Protein AF-A0A9P1G757-F1 (afdb_monomer)

Mean predicted aligned error: 9.0 Å

Organism: NCBI:txid2562237

Solvent-accessible surface area (backbone atoms only — not comparable to full-atom values): 12303 Å² total; per-residue (Å²): 128,88,80,56,101,65,92,68,90,60,99,40,76,69,55,50,56,49,51,53,51,47,52,50,50,47,50,52,41,43,51,52,52,50,51,52,51,54,54,58,69,69,48,68,67,68,67,64,58,68,70,54,82,76,53,97,82,63,70,64,66,54,61,70,53,45,50,56,51,51,51,51,50,50,57,52,48,41,54,48,30,35,51,52,11,65,73,68,72,33,58,69,34,22,47,49,26,17,50,52,24,39,52,49,18,54,51,25,51,53,48,30,52,51,31,51,52,49,46,52,52,52,50,51,50,59,62,73,56,42,85,90,61,85,74,87,46,71,69,58,53,50,57,46,48,55,56,52,57,56,39,68,77,56,85,60,96,90,42,57,48,90,39,69,64,28,35,46,53,50,50,52,62,60,43,49,61,51,46,52,48,35,51,51,50,29,57,50,25,52,55,41,19,55,46,21,43,52,44,17,56,52,27,48,53,50,38,53,54,52,56,54,53,54,57,56,50,57,60,58,77,77,107

Sequence (223 aa):
MPIGAFALRFNNARLEKLTNRVMCLAGIALVLLFMRLAVGLLIPSHLMQEFHSQTDGFTAPGLTIGLPGLALMFGLIVPVCGYCGAKYNNRLAVGFFAWCNCLIGCLQVLLLILCILGLLAMGSVVERCKPGEAHRDVDLLHACNEIMQGCKYMKSSNFDLAKYEGCYDYMSSEMSPVMGFLGLCAALSCCVGCLAFGSCCWGRELHSAMDYQELCIESSDDA

Foldseek 3Di:
DPPQPDPFDDPDPVLVVLLSVLLVLLVVLLVLLVVLLVLVVVQDCVVVVLVPPPDPDDPVVCCNPVVSVVVNVLSPQLNVLCVCCSRVVPLVSLVSNLVSLLVLLVVLVVLLVVLVVVLVVLVCLLVLLDPPDDPPDPVSVVVNVVLLVSLVPDDDPPFPSVDSNRSSVVSVVSVVSVNVSSVSSNVSSVSSSVSSNVSSVSSVVSSVVSVVVVVVVVVVVVD

Structure (mmCIF, N/CA/C/O backbone):
data_AF-A0A9P1G757-F1
#
_entry.id   AF-A0A9P1G757-F1
#
loop_
_atom_site.group_PDB
_atom_site.id
_atom_site.type_symbol
_atom_site.label_atom_id
_atom_site.label_alt_id
_atom_site.label_comp_id
_atom_site.label_asym_id
_atom_site.label_entity_id
_atom_site.label_seq_id
_atom_site.pdbx_PDB_ins_code
_atom_site.Cartn_x
_atom_site.Cartn_y
_atom_site.Cartn_z
_atom_site.occupancy
_atom_site.B_iso_or_equiv
_atom_site.auth_seq_id
_atom_site.auth_comp_id
_atom_site.auth_asym_id
_atom_site.auth_atom_id
_atom_site.pdbx_PDB_model_num
ATOM 1 N N . MET A 1 1 ? -33.726 -13.031 19.558 1.00 43.06 1 MET A N 1
ATOM 2 C CA . MET A 1 1 ? -32.502 -12.391 20.086 1.00 43.06 1 MET A CA 1
ATOM 3 C C . MET A 1 1 ? -31.495 -12.347 18.953 1.00 43.06 1 MET A C 1
ATOM 5 O O . MET A 1 1 ? -31.247 -13.410 18.395 1.00 43.06 1 MET A O 1
ATOM 9 N N . PRO A 1 2 ? -30.993 -11.178 18.528 1.00 42.16 2 PRO A N 1
ATOM 10 C CA . PRO A 1 2 ? -29.937 -11.151 17.529 1.00 42.16 2 PRO A CA 1
ATOM 11 C C . PRO A 1 2 ? -28.678 -11.750 18.161 1.00 42.16 2 PRO A C 1
ATOM 13 O O . PRO A 1 2 ? -28.136 -11.211 19.120 1.00 42.16 2 PRO A O 1
ATOM 16 N N . ILE A 1 3 ? -28.264 -12.909 17.661 1.00 48.31 3 ILE A N 1
ATOM 17 C CA . ILE A 1 3 ? -26.994 -13.532 18.016 1.00 48.31 3 ILE A CA 1
ATOM 18 C C . ILE A 1 3 ? -25.948 -12.780 17.195 1.00 48.31 3 ILE A C 1
ATOM 20 O O . ILE A 1 3 ? -25.716 -13.091 16.029 1.00 48.31 3 ILE A O 1
ATOM 24 N N . GLY A 1 4 ? -25.396 -11.708 17.762 1.00 50.19 4 GLY A N 1
ATOM 25 C CA . GLY A 1 4 ? -24.214 -11.073 17.192 1.00 50.19 4 GLY A CA 1
ATOM 26 C C . GLY A 1 4 ? -23.072 -12.089 17.152 1.00 50.19 4 GLY A C 1
ATOM 27 O O . GLY A 1 4 ? -22.910 -12.871 18.087 1.00 50.19 4 GLY A O 1
ATOM 28 N N . ALA A 1 5 ? -22.271 -12.078 16.083 1.00 52.75 5 ALA A N 1
ATOM 29 C CA . ALA A 1 5 ? -21.134 -12.993 15.900 1.00 52.75 5 ALA A CA 1
ATOM 30 C C . ALA A 1 5 ? -20.085 -12.918 17.034 1.00 52.75 5 ALA A C 1
ATOM 32 O O . ALA A 1 5 ? -19.232 -13.793 17.155 1.00 52.75 5 ALA A O 1
ATOM 33 N N . PHE A 1 6 ? -20.177 -11.898 17.892 1.00 57.56 6 PHE A N 1
ATOM 34 C CA . PHE A 1 6 ? -19.380 -11.730 19.095 1.00 57.56 6 PHE A CA 1
ATOM 35 C C . PHE A 1 6 ? -20.323 -11.555 20.289 1.00 57.56 6 PHE A C 1
ATOM 37 O O . PHE A 1 6 ? -20.985 -10.527 20.415 1.00 57.56 6 PHE A O 1
ATOM 44 N N . ALA A 1 7 ? -20.400 -12.557 21.170 1.00 54.78 7 ALA A N 1
ATOM 45 C CA . ALA A 1 7 ? -21.194 -12.510 22.400 1.00 54.78 7 ALA A CA 1
ATOM 46 C C . ALA A 1 7 ? -20.520 -11.609 23.456 1.00 54.78 7 ALA A C 1
ATOM 48 O O . ALA A 1 7 ? -20.028 -12.068 24.488 1.00 54.78 7 ALA A O 1
ATOM 49 N N . LEU A 1 8 ? -20.448 -10.313 23.174 1.00 60.28 8 LEU A N 1
ATOM 50 C CA . LEU A 1 8 ? -20.003 -9.293 24.111 1.00 60.28 8 LEU A CA 1
ATOM 51 C C . LEU A 1 8 ? -21.215 -8.798 24.904 1.00 60.28 8 LEU A C 1
ATOM 53 O O . LEU A 1 8 ? -22.162 -8.262 24.335 1.00 60.28 8 LEU A O 1
ATOM 57 N N . ARG A 1 9 ? -21.192 -8.969 26.231 1.00 61.88 9 ARG A N 1
ATOM 58 C CA . ARG A 1 9 ? -22.187 -8.346 27.112 1.00 61.88 9 ARG A CA 1
ATOM 59 C C . ARG A 1 9 ? -21.848 -6.868 27.259 1.00 61.88 9 ARG A C 1
ATOM 61 O O . ARG A 1 9 ? -21.050 -6.502 28.113 1.00 61.88 9 ARG A O 1
ATOM 68 N N . PHE A 1 10 ? -22.438 -6.032 26.416 1.00 65.50 10 PHE A N 1
ATOM 69 C CA . PHE A 1 10 ? -22.391 -4.588 26.597 1.00 65.50 10 PHE A CA 1
ATOM 70 C C . PHE A 1 10 ? -23.583 -4.124 27.429 1.00 65.50 10 PHE A C 1
ATOM 72 O O . PHE A 1 10 ? -24.715 -4.521 27.165 1.00 65.50 10 PHE A O 1
ATOM 79 N N . ASN A 1 11 ? -23.344 -3.208 28.370 1.00 67.38 11 ASN A N 1
ATOM 80 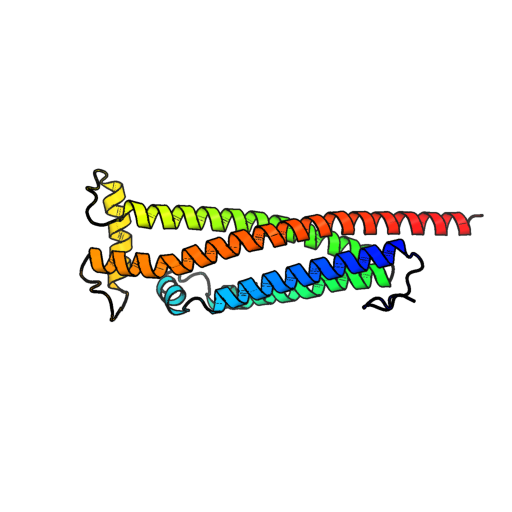C CA . ASN A 1 11 ? -24.424 -2.494 29.061 1.00 67.38 11 ASN A CA 1
ATOM 81 C C . ASN A 1 11 ? -25.178 -1.528 28.125 1.00 67.38 11 ASN A C 1
ATOM 83 O O . ASN A 1 11 ? -26.247 -1.042 28.473 1.00 67.38 11 ASN A O 1
ATOM 87 N N . ASN A 1 12 ? -24.637 -1.256 26.930 1.00 75.00 12 ASN A N 1
ATOM 88 C CA . ASN A 1 12 ? -25.189 -0.311 25.967 1.00 75.00 12 ASN A CA 1
ATOM 89 C C . ASN A 1 12 ? -25.284 -0.923 24.559 1.00 75.00 12 ASN A C 1
ATOM 91 O O . ASN A 1 12 ? -24.269 -1.177 23.910 1.00 75.00 12 ASN A O 1
ATOM 95 N N . ALA A 1 13 ? -26.506 -1.051 24.028 1.00 78.38 13 ALA A N 1
ATOM 96 C CA . ALA A 1 13 ? -26.764 -1.557 22.670 1.00 78.38 13 ALA A CA 1
ATOM 97 C C . ALA A 1 13 ? -26.117 -0.697 21.562 1.00 78.38 13 ALA A C 1
ATOM 99 O O . ALA A 1 13 ? -25.856 -1.167 20.452 1.00 78.38 13 ALA A O 1
ATOM 100 N N . ARG A 1 14 ? -25.850 0.585 21.851 1.00 76.62 14 ARG A N 1
ATOM 101 C CA . ARG A 1 14 ? -25.136 1.492 20.941 1.00 76.62 14 ARG A CA 1
ATOM 102 C C . ARG A 1 14 ? -23.659 1.110 20.796 1.00 76.62 14 ARG A C 1
ATOM 104 O O . ARG A 1 14 ? -23.161 1.116 19.673 1.00 76.62 14 ARG A O 1
ATOM 111 N N . LEU A 1 15 ? -22.996 0.745 21.898 1.00 71.88 15 LEU A N 1
ATOM 112 C CA . LEU A 1 15 ? -21.600 0.295 21.889 1.00 71.88 15 LEU A CA 1
ATOM 113 C C . LEU A 1 15 ? -21.456 -1.013 21.110 1.00 71.88 15 LEU A C 1
ATOM 115 O O . LEU A 1 15 ? -20.591 -1.107 20.249 1.00 71.88 15 LEU A O 1
ATOM 119 N N . GLU A 1 16 ? -22.364 -1.966 21.320 1.00 79.62 16 GLU A N 1
ATOM 120 C CA . GLU A 1 16 ? -22.352 -3.249 20.609 1.00 79.62 16 GLU A CA 1
ATOM 121 C C . GLU A 1 16 ? -22.391 -3.075 19.083 1.00 79.62 16 GLU A C 1
ATOM 123 O O . GLU A 1 16 ? -21.580 -3.648 18.349 1.00 79.62 16 GLU A O 1
ATOM 128 N N . LYS A 1 17 ? -23.310 -2.234 18.588 1.00 82.00 17 LYS A N 1
ATOM 129 C CA . LYS A 1 17 ? -23.405 -1.936 17.152 1.00 82.00 17 LYS A CA 1
ATOM 130 C C . LYS A 1 17 ? -22.143 -1.258 16.625 1.00 82.00 17 LYS A C 1
ATOM 132 O O . LYS A 1 17 ? -21.738 -1.549 15.500 1.00 82.00 17 LYS A O 1
ATOM 137 N N . LEU A 1 18 ? -21.538 -0.364 17.407 1.00 75.88 18 LEU A N 1
ATOM 138 C CA . LEU A 1 18 ? -20.324 0.344 17.010 1.00 75.88 18 LEU A CA 1
ATOM 139 C C . LEU A 1 18 ? -19.127 -0.613 16.940 1.00 75.88 18 LEU A C 1
ATOM 141 O O . LEU A 1 18 ? -18.453 -0.659 15.914 1.00 75.88 18 LEU A O 1
ATOM 145 N N . THR A 1 19 ? -18.920 -1.448 17.962 1.00 76.00 19 THR A N 1
ATOM 146 C CA . THR A 1 19 ? -17.840 -2.444 17.992 1.00 76.00 19 THR A CA 1
ATOM 147 C C . THR A 1 19 ? -17.965 -3.446 16.845 1.00 76.00 19 THR A C 1
ATOM 149 O O . THR A 1 19 ? -16.975 -3.713 16.169 1.00 76.00 19 THR A O 1
ATOM 152 N N . ASN A 1 20 ? -19.171 -3.942 16.546 1.00 81.62 20 ASN A N 1
ATOM 153 C CA . ASN A 1 20 ? -19.380 -4.857 15.418 1.00 81.62 20 ASN A CA 1
ATOM 154 C C . ASN A 1 20 ? -19.025 -4.215 14.068 1.00 81.62 20 ASN A C 1
ATOM 156 O O . ASN A 1 20 ? -18.392 -4.858 13.230 1.00 81.62 20 ASN A O 1
ATOM 160 N N . ARG A 1 21 ? -19.386 -2.942 13.855 1.00 82.25 21 ARG A N 1
ATOM 161 C CA . ARG A 1 21 ? -19.007 -2.206 12.637 1.00 82.25 21 ARG A CA 1
ATOM 162 C C . ARG A 1 21 ? -17.495 -2.049 12.536 1.00 82.25 21 ARG A C 1
ATOM 164 O O . ARG A 1 21 ? -16.926 -2.347 11.493 1.00 82.25 21 ARG A O 1
ATOM 171 N N . VAL A 1 22 ? -16.852 -1.636 13.625 1.00 75.50 22 VAL A N 1
ATOM 172 C CA . VAL A 1 22 ? -15.403 -1.427 13.686 1.00 75.50 22 VAL A CA 1
ATOM 173 C C . VAL A 1 22 ? -14.634 -2.721 13.399 1.00 75.50 22 VAL A C 1
ATOM 175 O O . VAL A 1 22 ? -13.727 -2.716 12.569 1.00 75.50 22 VAL A O 1
ATOM 178 N N . MET A 1 23 ? -15.030 -3.838 14.015 1.00 75.44 23 MET A N 1
ATOM 179 C CA . MET A 1 23 ? -14.408 -5.149 13.787 1.00 75.44 23 MET A CA 1
ATOM 180 C C . MET A 1 23 ? -14.608 -5.635 12.350 1.00 75.44 23 MET A C 1
ATOM 182 O O . MET A 1 23 ? -13.690 -6.199 11.759 1.00 75.44 23 MET A O 1
ATOM 186 N N . CYS A 1 24 ? -15.781 -5.380 11.765 1.00 83.25 24 CYS A N 1
ATOM 187 C CA . CYS A 1 24 ? -16.058 -5.729 10.375 1.00 83.25 24 CYS A CA 1
ATOM 188 C C . CYS A 1 24 ? -15.179 -4.927 9.402 1.00 83.25 24 CYS A C 1
ATOM 190 O O . CYS A 1 24 ? -14.549 -5.524 8.531 1.00 83.25 24 CYS A O 1
ATOM 192 N N . LEU A 1 25 ? -15.057 -3.604 9.584 1.00 79.62 25 LEU A N 1
ATOM 193 C CA . LEU A 1 25 ? -14.177 -2.779 8.746 1.00 79.62 25 LEU A CA 1
ATOM 194 C C . LEU A 1 25 ? -12.706 -3.186 8.882 1.00 79.62 25 LEU A C 1
ATOM 196 O O . LEU A 1 25 ? -12.008 -3.283 7.875 1.00 79.62 25 LEU A O 1
ATOM 200 N N . ALA A 1 26 ? -12.248 -3.467 10.104 1.00 76.38 26 ALA A N 1
ATOM 201 C CA . ALA A 1 26 ? -10.886 -3.924 10.351 1.00 76.38 26 ALA A CA 1
ATOM 202 C C . ALA A 1 26 ? -10.614 -5.288 9.689 1.00 76.38 26 ALA A C 1
ATOM 204 O O . ALA A 1 26 ? -9.565 -5.481 9.077 1.00 76.38 26 ALA A O 1
ATOM 205 N N . GLY A 1 27 ? -11.584 -6.207 9.737 1.00 80.31 27 GLY A N 1
ATOM 206 C CA . GLY A 1 27 ? -11.515 -7.490 9.038 1.00 80.31 27 GLY A CA 1
ATOM 207 C C . GLY A 1 27 ? -11.443 -7.333 7.517 1.00 80.31 27 GLY A C 1
ATOM 208 O O . GLY A 1 27 ? -10.607 -7.964 6.877 1.00 80.31 27 GLY A O 1
ATOM 209 N N . ILE A 1 28 ? -12.258 -6.448 6.933 1.00 86.50 28 ILE A N 1
ATOM 210 C CA . ILE A 1 28 ? -12.201 -6.142 5.495 1.00 86.50 28 ILE A CA 1
ATOM 211 C C . ILE A 1 28 ? -10.832 -5.557 5.132 1.00 86.50 28 ILE A C 1
ATOM 213 O O . ILE A 1 28 ? -10.210 -6.012 4.175 1.00 86.50 28 ILE A O 1
ATOM 217 N N . ALA A 1 29 ? -10.326 -4.598 5.911 1.00 81.44 29 ALA A N 1
ATOM 218 C CA . ALA A 1 29 ? -9.011 -4.006 5.683 1.00 81.44 29 ALA A CA 1
ATOM 219 C C . ALA A 1 29 ? -7.893 -5.064 5.720 1.00 81.44 29 ALA A C 1
ATOM 221 O O . ALA A 1 29 ? -7.018 -5.063 4.855 1.00 81.44 29 ALA A O 1
ATOM 222 N N . LEU A 1 30 ? -7.960 -6.011 6.662 1.00 81.31 30 LEU A N 1
ATOM 223 C CA . LEU A 1 30 ? -7.023 -7.130 6.752 1.00 81.31 30 LEU A CA 1
ATOM 224 C C . LEU A 1 30 ? -7.085 -8.029 5.507 1.00 81.31 30 LEU A C 1
ATOM 226 O O . LEU A 1 30 ? -6.044 -8.372 4.952 1.00 81.31 30 LEU A O 1
ATOM 230 N N . VAL A 1 31 ? -8.284 -8.370 5.025 1.00 87.00 31 VAL A N 1
ATOM 231 C CA . VAL A 1 31 ? -8.460 -9.170 3.799 1.00 87.00 31 VAL A CA 1
ATOM 232 C C . VAL A 1 31 ? -7.866 -8.460 2.581 1.00 87.00 31 VAL A C 1
ATOM 234 O O . VAL A 1 31 ? -7.183 -9.095 1.779 1.00 87.00 31 VAL A O 1
ATOM 237 N N . LEU A 1 32 ? -8.069 -7.147 2.449 1.00 85.50 32 LEU A N 1
ATOM 238 C CA . LEU A 1 32 ? -7.490 -6.365 1.352 1.00 85.50 32 LEU A CA 1
ATOM 239 C C . LEU A 1 32 ? -5.955 -6.324 1.423 1.00 85.50 32 LEU A C 1
ATOM 241 O O . LEU A 1 32 ? -5.293 -6.422 0.389 1.00 85.50 32 LEU A O 1
ATOM 245 N N . LEU A 1 33 ? -5.379 -6.242 2.627 1.00 80.12 33 LEU A N 1
ATOM 246 C CA . LEU A 1 33 ? -3.929 -6.344 2.826 1.00 80.12 33 LEU A CA 1
ATOM 247 C C . LEU A 1 33 ? -3.393 -7.724 2.423 1.00 80.12 33 LEU A C 1
ATOM 249 O O . LEU A 1 33 ? -2.379 -7.800 1.729 1.00 80.12 33 LEU A O 1
ATOM 253 N N . PHE A 1 34 ? -4.086 -8.805 2.794 1.00 83.38 34 PHE A N 1
ATOM 254 C CA . PHE A 1 34 ? -3.722 -10.162 2.381 1.00 83.38 34 PHE A CA 1
ATOM 255 C C . PHE A 1 34 ? -3.820 -10.355 0.873 1.00 83.38 34 PHE A C 1
ATOM 257 O O . PHE A 1 34 ? -2.906 -10.926 0.285 1.00 83.38 34 PHE A O 1
ATOM 264 N N . MET A 1 35 ? -4.883 -9.856 0.234 1.00 84.56 35 MET A N 1
ATOM 265 C CA . MET A 1 35 ? -5.001 -9.908 -1.224 1.00 84.56 35 MET A CA 1
ATOM 266 C C . MET A 1 35 ? -3.836 -9.188 -1.895 1.00 84.56 35 MET A C 1
ATOM 268 O O . MET A 1 35 ? -3.229 -9.728 -2.814 1.00 84.56 35 MET A O 1
ATOM 272 N N . ARG A 1 36 ? -3.465 -8.004 -1.403 1.00 82.56 36 ARG A N 1
ATOM 273 C CA . ARG A 1 36 ? -2.318 -7.267 -1.933 1.00 82.56 36 ARG A CA 1
ATOM 274 C C . ARG A 1 36 ? -1.007 -8.040 -1.778 1.00 82.56 36 ARG A C 1
ATOM 276 O O . ARG A 1 36 ? -0.219 -8.080 -2.720 1.00 82.56 36 ARG A O 1
ATOM 283 N N . LEU A 1 37 ? -0.778 -8.651 -0.615 1.00 80.94 37 LEU A N 1
ATOM 284 C CA . LEU A 1 37 ? 0.410 -9.468 -0.369 1.00 80.94 37 LEU A CA 1
ATOM 285 C C . LEU A 1 37 ? 0.439 -10.694 -1.288 1.00 80.94 37 LEU A C 1
ATOM 287 O O . LEU A 1 37 ? 1.464 -10.969 -1.900 1.00 80.94 37 LEU A O 1
ATOM 291 N N . ALA A 1 38 ? -0.692 -11.388 -1.425 1.00 83.31 38 ALA A N 1
ATOM 292 C CA . ALA A 1 38 ? -0.825 -12.551 -2.292 1.00 83.31 38 ALA A CA 1
ATOM 293 C C . ALA A 1 38 ? -0.528 -12.197 -3.753 1.00 83.31 38 ALA A C 1
ATOM 295 O O . ALA A 1 38 ? 0.244 -12.899 -4.395 1.00 83.31 38 ALA A O 1
ATOM 296 N N . VAL A 1 39 ? -1.061 -11.080 -4.260 1.00 81.12 39 VAL A N 1
ATOM 297 C CA . VAL A 1 39 ? -0.743 -10.618 -5.620 1.00 81.12 39 VAL A CA 1
ATOM 298 C C . VAL A 1 39 ? 0.738 -10.260 -5.748 1.00 81.12 39 VAL A C 1
ATOM 300 O O . VAL A 1 39 ? 1.353 -10.623 -6.742 1.00 81.12 39 VAL A O 1
ATOM 303 N N . GLY A 1 40 ? 1.335 -9.620 -4.739 1.00 74.44 40 GLY A N 1
ATOM 304 C CA . GLY A 1 40 ? 2.769 -9.314 -4.733 1.00 74.44 40 GLY A CA 1
ATOM 305 C C . GLY A 1 40 ? 3.661 -10.560 -4.795 1.00 74.44 40 GLY A C 1
ATOM 306 O O . GLY A 1 40 ? 4.691 -10.532 -5.456 1.00 74.44 40 GLY A O 1
ATOM 307 N N . LEU A 1 41 ? 3.246 -11.665 -4.165 1.00 75.31 41 LEU A N 1
ATOM 308 C CA . LEU A 1 41 ? 3.952 -12.952 -4.222 1.00 75.31 41 LEU A CA 1
ATOM 309 C C . LEU A 1 41 ? 3.811 -13.669 -5.572 1.00 75.31 41 LEU A C 1
ATOM 311 O O . LEU A 1 41 ? 4.632 -14.525 -5.889 1.00 75.31 41 LEU A O 1
ATOM 315 N N . LEU A 1 42 ? 2.777 -13.346 -6.354 1.00 77.56 42 LEU A N 1
ATOM 316 C CA . LEU A 1 42 ? 2.586 -13.891 -7.700 1.00 77.56 42 LEU A CA 1
ATOM 317 C C . LEU A 1 42 ? 3.422 -13.155 -8.755 1.00 77.56 42 LEU A C 1
ATOM 319 O O . LEU A 1 42 ? 3.547 -13.652 -9.874 1.00 77.56 42 LEU A O 1
ATOM 323 N N . ILE A 1 43 ? 3.997 -11.994 -8.418 1.00 73.00 43 ILE A N 1
ATOM 324 C CA . ILE A 1 43 ? 4.916 -11.292 -9.314 1.00 73.00 43 ILE A CA 1
ATOM 325 C C . ILE A 1 43 ? 6.215 -12.092 -9.372 1.00 73.00 43 ILE A C 1
ATOM 327 O O . ILE A 1 43 ? 6.772 -12.428 -8.322 1.00 73.00 43 ILE A O 1
ATOM 331 N N . PRO A 1 44 ? 6.711 -12.402 -10.576 1.00 63.31 44 PRO A N 1
ATOM 332 C CA . PRO A 1 44 ? 7.892 -13.222 -10.728 1.00 63.31 44 PRO A CA 1
ATOM 333 C C . PRO A 1 44 ? 9.088 -12.680 -9.932 1.00 63.31 44 PRO A C 1
ATOM 335 O O . PRO A 1 44 ? 9.579 -11.575 -10.162 1.00 63.31 44 PRO A O 1
ATOM 338 N N . SER A 1 45 ? 9.595 -13.496 -9.006 1.00 59.66 45 SER A N 1
ATOM 339 C CA . SER A 1 45 ? 10.713 -13.151 -8.119 1.00 59.66 45 SER A CA 1
ATOM 340 C C . SER A 1 45 ? 12.030 -12.885 -8.857 1.00 59.66 45 SER A C 1
ATOM 342 O O . SER A 1 45 ? 12.935 -12.279 -8.284 1.00 59.66 45 SER A O 1
ATOM 344 N N . HIS A 1 46 ? 12.141 -13.314 -10.120 1.00 57.06 46 HIS A N 1
ATOM 345 C CA . HIS A 1 46 ? 13.334 -13.107 -10.939 1.00 57.06 46 HIS A CA 1
ATOM 346 C C . HIS A 1 46 ? 13.591 -11.627 -11.247 1.00 57.06 46 HIS A C 1
ATOM 348 O O . HIS A 1 46 ? 14.744 -11.207 -11.219 1.00 57.06 46 HIS A O 1
ATOM 354 N N . LEU A 1 47 ? 12.540 -10.813 -11.411 1.00 56.62 47 LEU A N 1
ATOM 355 C CA . LEU A 1 47 ? 12.686 -9.369 -11.622 1.00 56.62 47 LEU A CA 1
ATOM 356 C C . LEU A 1 47 ? 13.313 -8.665 -10.415 1.00 56.62 47 LEU A C 1
ATOM 358 O O . LEU A 1 47 ? 14.167 -7.803 -10.569 1.00 56.62 47 LEU A O 1
ATOM 362 N N . MET A 1 48 ? 12.919 -9.032 -9.194 1.00 53.94 48 MET A N 1
ATOM 363 C CA . MET A 1 48 ? 13.421 -8.383 -7.974 1.00 53.94 48 MET A CA 1
ATOM 364 C C . MET A 1 48 ? 14.872 -8.758 -7.654 1.00 53.94 48 MET A C 1
ATOM 366 O O . MET A 1 48 ? 15.595 -7.959 -7.055 1.00 53.94 48 MET A O 1
ATOM 370 N N . GLN A 1 49 ? 15.300 -9.962 -8.037 1.00 54.53 49 GLN A N 1
ATOM 371 C CA . GLN A 1 49 ? 16.617 -10.491 -7.692 1.00 54.53 49 GLN A CA 1
ATOM 372 C C . GLN A 1 49 ? 17.740 -9.900 -8.562 1.00 54.53 49 GLN A C 1
ATOM 374 O O . GLN A 1 49 ? 18.838 -9.689 -8.050 1.00 54.53 49 GLN A O 1
ATOM 379 N N . GLU A 1 50 ? 17.467 -9.566 -9.828 1.00 53.62 50 GLU A N 1
ATOM 380 C CA . GLU A 1 50 ? 18.465 -8.974 -10.737 1.00 53.62 50 GLU A CA 1
ATOM 381 C C . GLU A 1 50 ? 18.804 -7.513 -10.395 1.00 53.62 50 GLU A C 1
ATOM 383 O O . GLU A 1 50 ? 19.954 -7.107 -10.536 1.00 53.62 50 GLU A O 1
ATOM 388 N N . PHE A 1 51 ? 17.864 -6.733 -9.849 1.00 52.66 51 PHE A N 1
ATOM 389 C CA . PHE A 1 51 ? 18.146 -5.354 -9.414 1.00 52.66 51 PHE A CA 1
ATOM 390 C C . PHE A 1 51 ? 18.946 -5.261 -8.102 1.00 52.66 51 PHE A C 1
ATOM 392 O O . PHE A 1 51 ? 19.517 -4.215 -7.800 1.00 52.66 51 PHE A O 1
ATOM 399 N N . HIS A 1 52 ? 19.003 -6.335 -7.308 1.00 51.16 52 HIS A N 1
ATOM 400 C CA . HIS A 1 52 ? 19.622 -6.315 -5.977 1.00 51.16 52 HIS A CA 1
ATOM 401 C C . HIS A 1 52 ? 21.134 -6.567 -5.971 1.00 51.16 52 HIS A C 1
ATOM 403 O O . HIS A 1 52 ? 21.765 -6.374 -4.933 1.00 51.16 52 HIS A O 1
ATOM 409 N N . SER A 1 53 ? 21.747 -6.956 -7.092 1.00 48.03 53 SER A N 1
ATOM 410 C CA . SER A 1 53 ? 23.191 -7.225 -7.139 1.00 48.03 53 SER A CA 1
ATOM 411 C C . SER A 1 53 ? 24.072 -5.968 -7.092 1.00 48.03 53 SER A C 1
ATOM 413 O O . SER A 1 53 ? 25.285 -6.095 -7.212 1.00 48.03 53 SER A O 1
ATOM 415 N N . GLN A 1 54 ? 23.495 -4.766 -6.955 1.00 49.19 54 GLN A N 1
ATOM 416 C CA . GLN A 1 54 ? 24.239 -3.500 -7.027 1.00 49.19 54 GLN A CA 1
ATOM 417 C C . GLN A 1 54 ? 24.081 -2.582 -5.800 1.00 49.19 54 GLN A C 1
ATOM 419 O O . GLN A 1 54 ? 24.697 -1.520 -5.749 1.00 49.19 54 GLN A O 1
ATOM 424 N N . THR A 1 55 ? 23.302 -2.972 -4.784 1.00 49.75 55 THR A N 1
ATOM 425 C CA . THR A 1 55 ? 23.125 -2.187 -3.547 1.00 49.75 55 THR A CA 1
ATOM 426 C C . THR A 1 55 ? 23.626 -2.953 -2.323 1.00 49.75 55 THR A C 1
ATOM 428 O O . THR A 1 55 ? 22.842 -3.541 -1.581 1.00 49.75 55 THR A O 1
ATOM 431 N N . ASP A 1 56 ? 24.936 -2.897 -2.075 1.00 45.16 56 ASP A N 1
ATOM 432 C CA . ASP A 1 56 ? 25.653 -3.588 -0.983 1.00 45.16 56 ASP A CA 1
ATOM 433 C C . ASP A 1 56 ? 25.302 -3.126 0.457 1.00 45.16 56 ASP A C 1
ATOM 435 O O . ASP A 1 56 ? 25.951 -3.530 1.419 1.00 45.16 56 ASP A O 1
ATOM 439 N N . GLY A 1 57 ? 24.283 -2.282 0.654 1.00 48.66 57 GLY A N 1
ATOM 440 C CA . GLY A 1 57 ? 24.007 -1.638 1.951 1.00 48.66 57 GLY A CA 1
ATOM 441 C C . GLY A 1 57 ? 22.666 -1.961 2.615 1.00 48.66 57 GLY A C 1
ATOM 442 O O . GLY A 1 57 ? 22.495 -1.660 3.795 1.00 48.66 57 GLY A O 1
ATOM 443 N N . PHE A 1 58 ? 21.707 -2.555 1.900 1.00 46.59 58 PHE A N 1
ATOM 444 C CA . PHE A 1 58 ? 20.363 -2.824 2.424 1.00 46.59 58 PHE A CA 1
ATOM 445 C C . PHE A 1 58 ? 20.043 -4.307 2.241 1.00 46.59 58 PHE A C 1
ATOM 447 O O . PHE A 1 58 ? 19.765 -4.775 1.141 1.00 46.59 58 PHE A O 1
ATOM 454 N N . THR A 1 59 ? 20.131 -5.079 3.321 1.00 46.00 59 THR A N 1
ATOM 455 C CA . THR A 1 59 ? 19.916 -6.528 3.299 1.00 46.00 59 THR A CA 1
ATOM 456 C C . THR A 1 59 ? 18.472 -6.868 2.894 1.00 46.00 59 THR A C 1
ATOM 458 O O . THR A 1 59 ? 17.529 -6.836 3.686 1.00 46.00 59 THR A O 1
ATOM 461 N N . ALA A 1 60 ? 18.334 -7.257 1.625 1.00 52.50 60 ALA A N 1
ATOM 462 C CA . ALA A 1 60 ? 17.123 -7.645 0.902 1.00 52.50 60 ALA A CA 1
ATOM 463 C C . ALA A 1 60 ? 16.126 -8.586 1.621 1.00 52.50 60 ALA A C 1
ATOM 465 O O . ALA A 1 60 ? 14.919 -8.365 1.473 1.00 52.50 60 ALA A O 1
ATOM 466 N N . PRO A 1 61 ? 16.532 -9.613 2.406 1.00 49.22 61 PRO A N 1
ATOM 467 C CA . PRO A 1 61 ? 15.557 -10.522 3.020 1.00 49.22 61 PRO A CA 1
ATOM 468 C C . PRO A 1 61 ? 14.787 -9.880 4.184 1.00 49.22 61 PRO A C 1
ATOM 470 O O . PRO A 1 61 ? 13.636 -10.234 4.437 1.00 49.22 61 PRO A O 1
ATOM 473 N N . GLY A 1 62 ? 15.387 -8.905 4.878 1.00 49.06 62 GLY A N 1
ATOM 474 C CA . GLY A 1 62 ? 14.751 -8.235 6.014 1.00 49.06 62 GLY A CA 1
ATOM 475 C C . GLY A 1 62 ? 13.569 -7.362 5.593 1.00 49.06 62 GLY A C 1
ATOM 476 O O . GLY A 1 62 ? 12.537 -7.355 6.260 1.00 49.06 62 GLY A O 1
ATOM 477 N N . LEU A 1 63 ? 13.684 -6.675 4.453 1.00 52.56 63 LEU A N 1
ATOM 478 C CA . LEU A 1 63 ? 12.629 -5.795 3.948 1.00 52.56 63 LEU A CA 1
ATOM 479 C C . LEU A 1 63 ? 11.498 -6.576 3.263 1.00 52.56 63 LEU A C 1
ATOM 481 O O . LEU A 1 63 ? 10.328 -6.245 3.432 1.00 52.56 63 LEU A O 1
ATOM 485 N N . THR A 1 64 ? 11.840 -7.632 2.521 1.00 54.72 64 THR A N 1
ATOM 486 C CA . THR A 1 64 ? 10.866 -8.434 1.764 1.00 54.72 64 THR A CA 1
ATOM 487 C C . THR A 1 64 ? 10.065 -9.397 2.637 1.00 54.72 64 THR A C 1
ATOM 489 O O . THR A 1 64 ? 8.898 -9.629 2.344 1.00 54.72 64 THR A O 1
ATOM 492 N N . ILE A 1 65 ? 10.640 -9.921 3.726 1.00 59.41 65 ILE A N 1
ATOM 493 C CA . ILE A 1 65 ? 9.957 -10.870 4.626 1.00 59.41 65 ILE A CA 1
ATOM 494 C C . ILE A 1 65 ? 9.537 -10.195 5.941 1.00 59.41 65 ILE A C 1
ATOM 496 O O . ILE A 1 65 ? 8.439 -10.437 6.448 1.00 59.41 65 ILE A O 1
ATOM 500 N N . GLY A 1 66 ? 10.376 -9.311 6.488 1.00 63.50 66 GLY A N 1
ATOM 501 C CA . GLY A 1 66 ? 10.127 -8.665 7.778 1.00 63.50 66 GLY A CA 1
ATOM 502 C C . GLY A 1 66 ? 9.029 -7.604 7.730 1.00 63.50 66 GLY A C 1
ATOM 503 O O . GLY A 1 66 ? 8.190 -7.553 8.630 1.00 63.50 66 GLY A O 1
ATOM 504 N N . LEU A 1 67 ? 8.976 -6.790 6.668 1.00 67.38 67 LEU A N 1
ATOM 505 C CA . LEU A 1 67 ? 7.975 -5.725 6.545 1.00 67.38 67 LEU A CA 1
ATOM 506 C C . LEU A 1 67 ? 6.541 -6.281 6.413 1.00 67.38 67 LEU A C 1
ATOM 508 O O . LEU A 1 67 ? 5.663 -5.812 7.145 1.00 67.38 67 LEU A O 1
ATOM 512 N N . PRO A 1 68 ? 6.272 -7.310 5.578 1.00 67.38 68 PRO A N 1
ATOM 513 C CA . PRO A 1 68 ? 4.960 -7.955 5.554 1.00 67.38 68 PRO A CA 1
ATOM 514 C C . PRO A 1 68 ? 4.609 -8.637 6.877 1.00 67.38 68 PRO A C 1
ATOM 516 O O . PRO A 1 68 ? 3.469 -8.540 7.325 1.00 67.38 68 PRO A O 1
ATOM 519 N N . GLY A 1 69 ? 5.579 -9.282 7.533 1.00 71.75 69 GLY A N 1
ATOM 520 C CA . GLY A 1 69 ? 5.369 -9.923 8.833 1.00 71.75 69 GLY A CA 1
ATOM 521 C C . GLY A 1 69 ? 4.926 -8.931 9.910 1.00 71.75 69 GLY A C 1
ATOM 522 O O . GLY A 1 69 ? 3.953 -9.177 10.623 1.00 71.75 69 GLY A O 1
ATOM 523 N N . LEU A 1 70 ? 5.577 -7.767 9.985 1.00 73.06 70 LEU A N 1
ATOM 524 C CA . LEU A 1 70 ? 5.168 -6.687 10.885 1.00 73.06 70 LEU A CA 1
ATOM 525 C C . LEU A 1 70 ? 3.780 -6.150 10.527 1.00 73.06 70 LEU A C 1
ATOM 527 O O . LEU A 1 70 ? 2.952 -5.972 11.419 1.00 73.06 70 LEU A O 1
ATOM 531 N N . ALA A 1 71 ? 3.492 -5.945 9.240 1.00 73.44 71 ALA A N 1
ATOM 532 C CA . ALA A 1 71 ? 2.177 -5.492 8.793 1.00 73.44 71 ALA A CA 1
ATOM 533 C C . ALA A 1 71 ? 1.058 -6.468 9.200 1.00 73.44 71 ALA A C 1
ATOM 535 O O . ALA A 1 71 ? -0.004 -6.028 9.639 1.00 73.44 71 ALA A O 1
ATOM 536 N N . LEU A 1 72 ? 1.307 -7.779 9.129 1.00 74.75 72 LEU A N 1
ATOM 537 C CA . LEU A 1 72 ? 0.376 -8.811 9.591 1.00 74.75 72 LEU A CA 1
ATOM 538 C C . LEU A 1 72 ? 0.179 -8.778 11.109 1.00 74.75 72 LEU A C 1
ATOM 540 O O . LEU A 1 72 ? -0.956 -8.836 11.581 1.00 74.75 72 LEU A O 1
ATOM 544 N N . MET A 1 73 ? 1.264 -8.631 11.872 1.00 80.06 73 MET A N 1
ATOM 545 C CA . MET A 1 73 ? 1.194 -8.522 13.331 1.00 80.06 73 MET A CA 1
ATOM 546 C C . MET A 1 73 ? 0.376 -7.301 13.758 1.00 80.06 73 MET A C 1
ATOM 548 O O . MET A 1 73 ? -0.551 -7.433 14.557 1.00 80.06 73 MET A O 1
ATOM 552 N N . PHE A 1 74 ? 0.639 -6.125 13.183 1.00 78.88 74 PHE A N 1
ATOM 553 C CA . PHE A 1 74 ? -0.159 -4.927 13.453 1.00 78.88 74 PHE A CA 1
ATOM 554 C C . PHE A 1 74 ? -1.606 -5.070 12.966 1.00 78.88 74 PHE A C 1
ATOM 556 O O . PHE A 1 74 ? -2.525 -4.652 13.669 1.00 78.88 74 PHE A O 1
ATOM 563 N N . GLY A 1 75 ? -1.823 -5.723 11.822 1.00 78.81 75 GLY A N 1
ATOM 564 C CA . GLY A 1 75 ? -3.151 -6.017 11.283 1.00 78.81 75 GLY A CA 1
ATOM 565 C C . GLY A 1 75 ? -4.016 -6.894 12.193 1.00 78.81 75 GLY A C 1
ATOM 566 O O . GLY A 1 75 ? -5.238 -6.806 12.123 1.00 78.81 75 GLY A O 1
ATOM 567 N N . LEU A 1 76 ? -3.407 -7.692 13.076 1.00 83.00 76 LEU A N 1
ATOM 568 C CA . LEU A 1 76 ? -4.102 -8.512 14.074 1.00 83.00 76 LEU A CA 1
ATOM 569 C C . LEU A 1 76 ? -4.191 -7.826 15.443 1.00 83.00 76 LEU A C 1
ATOM 571 O O . LEU A 1 76 ? -5.250 -7.837 16.071 1.00 83.00 76 LEU A O 1
ATOM 575 N N . ILE A 1 77 ? -3.101 -7.206 15.902 1.00 87.50 77 ILE A N 1
ATOM 576 C CA . ILE A 1 77 ? -3.025 -6.567 17.222 1.00 87.50 77 ILE A CA 1
ATOM 577 C C . ILE A 1 77 ? -3.996 -5.392 17.313 1.00 87.50 77 ILE A C 1
ATOM 579 O O . ILE A 1 77 ? -4.729 -5.286 18.292 1.00 87.50 77 ILE A O 1
ATOM 583 N N . VAL A 1 78 ? -4.046 -4.529 16.293 1.00 87.38 78 VAL A N 1
ATOM 584 C CA . VAL A 1 78 ? -4.879 -3.319 16.321 1.00 87.38 78 VAL A CA 1
ATOM 585 C C . VAL A 1 78 ? -6.366 -3.658 16.529 1.00 87.38 78 VAL A C 1
ATOM 587 O O . VAL A 1 78 ? -6.933 -3.163 17.506 1.00 87.38 78 VAL A O 1
ATOM 590 N N . PRO A 1 79 ? -7.011 -4.535 15.728 1.00 83.88 79 PRO A N 1
ATOM 591 C CA . PRO A 1 79 ? -8.397 -4.941 15.977 1.00 83.88 79 PRO A CA 1
ATOM 592 C C . PRO A 1 79 ? -8.613 -5.550 17.368 1.00 83.88 79 PRO A C 1
ATOM 594 O O . PRO A 1 79 ? -9.615 -5.253 18.019 1.00 83.88 79 PRO A O 1
ATOM 597 N N . VAL A 1 80 ? -7.672 -6.370 17.851 1.00 85.81 80 VAL A N 1
ATOM 598 C CA . VAL A 1 80 ? -7.755 -6.986 19.184 1.00 85.81 80 VAL A CA 1
ATOM 599 C C . VAL A 1 80 ? -7.705 -5.927 20.285 1.00 85.81 80 VAL A C 1
ATOM 601 O O . VAL A 1 80 ? -8.486 -6.012 21.232 1.00 85.81 80 VAL A O 1
ATOM 604 N N . CYS A 1 81 ? -6.863 -4.899 20.160 1.00 88.88 81 CYS A N 1
ATOM 605 C CA . CYS A 1 81 ? -6.841 -3.764 21.083 1.00 88.88 81 CYS A CA 1
ATOM 606 C C . CYS A 1 81 ? -8.185 -3.027 21.101 1.00 88.88 81 CYS A C 1
ATOM 608 O O . CYS A 1 81 ? -8.690 -2.724 22.179 1.00 88.88 81 CYS A O 1
ATOM 610 N N . GLY A 1 82 ? -8.803 -2.809 19.937 1.00 86.06 82 GLY A N 1
ATOM 611 C CA . GLY A 1 82 ? -10.137 -2.208 19.848 1.00 86.06 82 GLY A CA 1
ATOM 612 C C . GLY A 1 82 ? -11.213 -3.061 20.528 1.00 86.06 82 GLY A C 1
ATOM 613 O O . GLY A 1 82 ? -12.002 -2.554 21.326 1.00 86.06 82 GLY A O 1
ATOM 614 N N . TYR A 1 83 ? -11.206 -4.372 20.275 1.00 85.00 83 TYR A N 1
ATOM 615 C CA . TYR A 1 83 ? -12.138 -5.327 20.880 1.00 85.00 83 TYR A CA 1
ATOM 616 C C . TYR A 1 83 ? -11.977 -5.427 22.399 1.00 85.00 83 TYR A C 1
ATOM 618 O O . TYR A 1 83 ? -12.950 -5.285 23.138 1.00 85.00 83 TYR A O 1
ATOM 626 N N . CYS A 1 84 ? -10.755 -5.664 22.881 1.00 87.88 84 CYS A N 1
ATOM 627 C CA . CYS A 1 84 ? -10.459 -5.775 24.306 1.00 87.88 84 CYS A CA 1
ATOM 628 C C . CYS A 1 84 ? -10.692 -4.444 25.026 1.00 87.88 84 CYS A C 1
ATOM 630 O O . CYS A 1 84 ? -11.233 -4.445 26.128 1.00 87.88 84 CYS A O 1
ATOM 632 N N . GLY A 1 85 ? -10.354 -3.319 24.391 1.00 87.69 85 GLY A N 1
ATOM 633 C CA . GLY A 1 85 ? -10.647 -1.983 24.901 1.00 87.69 85 GLY A CA 1
ATOM 634 C C . GLY A 1 85 ? -12.137 -1.774 25.131 1.00 87.69 85 GLY A C 1
ATOM 635 O O . GLY A 1 85 ? -12.538 -1.420 26.236 1.00 87.69 85 GLY A O 1
ATOM 636 N N . ALA A 1 86 ? -12.967 -2.104 24.138 1.00 84.56 86 ALA A N 1
ATOM 637 C CA . ALA A 1 86 ? -14.419 -2.022 24.268 1.00 84.56 86 ALA A CA 1
ATOM 638 C C . ALA A 1 86 ? -14.978 -3.016 25.304 1.00 84.56 86 ALA A C 1
ATOM 640 O O . ALA A 1 86 ? -15.856 -2.666 26.087 1.00 84.56 86 ALA A O 1
ATOM 641 N N . LYS A 1 87 ? -14.473 -4.257 25.330 1.00 84.69 87 LYS A N 1
ATOM 642 C CA . LYS A 1 87 ? -14.953 -5.320 26.229 1.00 84.69 87 LYS A CA 1
ATOM 643 C C . LYS A 1 87 ? -14.670 -5.030 27.702 1.00 84.69 87 LYS A C 1
ATOM 645 O O . LYS A 1 87 ? -15.520 -5.299 28.544 1.00 84.69 87 LYS A O 1
ATOM 650 N N . TYR A 1 88 ? -13.467 -4.554 28.008 1.00 87.06 88 TYR A N 1
ATOM 651 C CA . TYR A 1 88 ? -13.002 -4.332 29.380 1.00 87.06 88 TYR A CA 1
ATOM 652 C C . TYR A 1 88 ? -13.090 -2.864 29.805 1.00 87.06 88 TYR A C 1
ATOM 654 O O . TYR A 1 88 ? -12.500 -2.497 30.815 1.00 87.06 88 TYR A O 1
ATOM 662 N N . ASN A 1 89 ? -13.788 -2.027 29.029 1.00 85.06 89 ASN A N 1
ATOM 663 C CA . ASN A 1 89 ? -13.879 -0.584 29.247 1.00 85.06 89 ASN A CA 1
ATOM 664 C C . ASN A 1 89 ? -12.496 0.082 29.436 1.00 85.06 89 ASN A C 1
ATOM 666 O O . ASN A 1 89 ? -12.324 0.983 30.250 1.00 85.06 89 ASN A O 1
ATOM 670 N N . ASN A 1 90 ? -11.482 -0.377 28.695 1.00 90.94 90 ASN A N 1
ATOM 671 C CA . ASN A 1 90 ? -10.111 0.117 28.805 1.00 90.94 90 ASN A CA 1
ATOM 672 C C . ASN A 1 90 ? -9.851 1.225 27.775 1.00 90.94 90 ASN A C 1
ATOM 674 O O . ASN A 1 90 ? -9.664 0.959 26.583 1.00 90.94 90 ASN A O 1
ATOM 678 N N . ARG A 1 91 ? -9.800 2.468 28.263 1.00 87.69 91 ARG A N 1
ATOM 679 C CA . ARG A 1 91 ? -9.603 3.683 27.458 1.00 87.69 91 ARG A CA 1
ATOM 680 C C . ARG A 1 91 ? -8.305 3.666 26.657 1.00 87.69 91 ARG A C 1
ATOM 682 O O . ARG A 1 91 ? -8.316 3.971 25.467 1.00 87.69 91 ARG A O 1
ATOM 689 N N . LEU A 1 92 ? -7.200 3.245 27.276 1.00 91.88 92 LEU A N 1
ATOM 690 C CA . LEU A 1 92 ? -5.882 3.223 26.635 1.00 91.88 92 LEU A CA 1
ATOM 691 C C . LEU A 1 92 ? -5.868 2.302 25.412 1.00 91.88 92 LEU A C 1
ATOM 693 O O . LEU A 1 92 ? -5.292 2.645 24.383 1.00 91.88 92 LEU A O 1
ATOM 697 N N . ALA A 1 93 ? -6.548 1.157 25.496 1.00 90.75 93 ALA A N 1
ATOM 698 C CA . ALA A 1 93 ? -6.633 0.208 24.390 1.00 90.75 93 ALA A CA 1
ATOM 699 C C . ALA A 1 93 ? -7.476 0.746 23.217 1.00 90.75 93 ALA A C 1
ATOM 701 O O . ALA A 1 93 ? -7.092 0.574 22.058 1.00 90.75 93 ALA A O 1
ATOM 702 N N . VAL A 1 94 ? -8.580 1.450 23.500 1.00 88.94 94 VAL A N 1
ATOM 703 C CA . VAL A 1 94 ? -9.391 2.124 22.468 1.00 88.94 94 VAL A CA 1
ATOM 704 C C . VAL A 1 94 ? -8.641 3.311 21.855 1.00 88.94 94 VAL A C 1
ATOM 706 O O . VAL A 1 94 ? -8.673 3.496 20.638 1.00 88.94 94 VAL A O 1
ATOM 709 N N . GLY A 1 95 ? -7.913 4.078 22.669 1.00 90.94 95 GLY A N 1
ATOM 710 C CA . GLY A 1 95 ? -7.058 5.171 22.208 1.00 90.94 95 GLY A CA 1
ATOM 711 C C . GLY A 1 95 ? -5.944 4.678 21.284 1.00 90.94 95 GLY A C 1
ATOM 712 O O . GLY A 1 95 ? -5.767 5.218 20.192 1.00 90.94 95 GLY A O 1
ATOM 713 N N . PHE A 1 96 ? -5.256 3.595 21.664 1.00 92.06 96 PHE A N 1
ATOM 714 C CA . PHE A 1 96 ? -4.252 2.939 20.824 1.00 92.06 96 PHE A CA 1
ATOM 715 C C . PHE A 1 96 ? -4.854 2.451 19.502 1.00 92.06 96 PHE A C 1
ATOM 717 O O . PHE A 1 96 ? -4.301 2.720 18.439 1.00 92.06 96 PHE A O 1
ATOM 724 N N . PHE A 1 97 ? -6.029 1.814 19.546 1.00 90.94 97 PHE A N 1
ATOM 725 C CA . PHE A 1 97 ? -6.757 1.405 18.346 1.00 90.94 97 PHE A CA 1
ATOM 726 C C . PHE A 1 97 ? -7.028 2.587 17.401 1.00 90.94 97 PHE A C 1
ATOM 728 O O . PHE A 1 97 ? -6.729 2.502 16.207 1.00 90.94 97 PHE A O 1
ATOM 735 N N . ALA A 1 98 ? -7.574 3.694 17.912 1.00 91.38 98 ALA A N 1
ATOM 736 C CA . ALA A 1 98 ? -7.892 4.866 17.099 1.00 91.38 98 ALA A CA 1
ATOM 737 C C . ALA A 1 98 ? -6.627 5.485 16.484 1.00 91.38 98 ALA A C 1
ATOM 739 O O . ALA A 1 98 ? -6.589 5.763 15.283 1.00 91.38 98 ALA A O 1
ATOM 740 N N . TRP A 1 99 ? -5.570 5.636 17.287 1.00 93.75 99 TRP A N 1
ATOM 741 C CA . TRP A 1 99 ? -4.296 6.197 16.846 1.00 93.75 99 TRP A CA 1
ATOM 742 C C . TRP A 1 99 ? -3.617 5.331 15.780 1.00 93.75 99 TRP A C 1
ATOM 744 O O . TRP A 1 99 ? -3.210 5.850 14.740 1.00 93.75 99 TRP A O 1
ATOM 754 N N . CYS A 1 100 ? -3.567 4.010 15.977 1.00 91.69 100 CYS A N 1
ATOM 755 C CA . CYS A 1 100 ? -3.013 3.088 14.990 1.00 91.69 100 CYS A CA 1
ATOM 756 C C . CYS A 1 100 ? -3.769 3.143 13.662 1.00 91.69 100 CYS A C 1
ATOM 758 O O . CYS A 1 100 ? -3.132 3.172 12.614 1.00 91.69 100 CYS A O 1
ATOM 760 N N . ASN A 1 101 ? -5.103 3.209 13.676 1.00 90.38 101 ASN A N 1
ATOM 761 C CA . ASN A 1 101 ? -5.875 3.351 12.438 1.00 90.38 101 ASN A CA 1
ATOM 762 C C . ASN A 1 101 ? -5.621 4.692 11.740 1.00 90.38 101 ASN A C 1
ATOM 764 O O . ASN A 1 101 ? -5.508 4.724 10.518 1.00 90.38 101 ASN A O 1
ATOM 768 N N . CYS A 1 102 ? -5.465 5.784 12.492 1.00 92.75 102 CYS A N 1
ATOM 769 C CA . CYS A 1 102 ? -5.095 7.079 11.921 1.00 92.75 102 CYS A CA 1
ATOM 770 C C . CYS A 1 102 ? -3.733 7.010 11.219 1.00 92.75 102 CYS A C 1
ATOM 772 O O . CYS A 1 102 ? -3.599 7.401 10.059 1.00 92.75 102 CYS A O 1
ATOM 774 N N . LEU A 1 103 ? -2.736 6.438 11.901 1.00 92.44 103 LEU A N 1
ATOM 775 C CA . LEU A 1 103 ? -1.394 6.256 11.357 1.00 92.44 103 LEU A CA 1
ATOM 776 C C . LEU A 1 103 ? -1.407 5.359 10.113 1.00 92.44 103 LEU A C 1
ATOM 778 O O . LEU A 1 103 ? -0.781 5.701 9.113 1.00 92.44 103 LEU A O 1
ATOM 782 N N . ILE A 1 104 ? -2.152 4.248 10.145 1.00 89.81 104 ILE A N 1
ATOM 783 C CA . ILE A 1 104 ? -2.345 3.371 8.983 1.00 89.81 104 ILE A CA 1
ATOM 784 C C . ILE A 1 104 ? -2.950 4.166 7.822 1.00 89.81 104 ILE A C 1
ATOM 786 O O . ILE A 1 104 ? -2.428 4.083 6.715 1.00 89.81 104 ILE A O 1
ATOM 790 N N . GLY A 1 105 ? -3.990 4.969 8.063 1.00 89.44 105 GLY A N 1
ATOM 791 C CA . GLY A 1 105 ? -4.590 5.838 7.048 1.00 89.44 105 GLY A CA 1
ATOM 792 C C . GLY A 1 105 ? -3.560 6.760 6.393 1.00 89.44 105 GLY A C 1
ATOM 793 O O . GLY A 1 105 ? -3.435 6.772 5.170 1.00 89.44 105 GLY A O 1
ATOM 794 N N . CYS A 1 106 ? -2.749 7.455 7.193 1.00 92.19 106 CYS A N 1
ATOM 795 C CA . CYS A 1 106 ? -1.667 8.311 6.698 1.00 92.19 106 CYS A CA 1
ATOM 796 C C . CYS A 1 106 ? -0.628 7.539 5.868 1.00 92.19 106 CYS A C 1
ATOM 798 O O . CYS A 1 106 ? -0.225 7.997 4.799 1.00 92.19 106 CYS A O 1
ATOM 800 N N . LEU A 1 107 ? -0.217 6.352 6.323 1.00 90.31 107 LEU A N 1
ATOM 801 C CA . LEU A 1 107 ? 0.735 5.508 5.597 1.00 90.31 107 LEU A CA 1
ATOM 802 C C . LEU A 1 107 ? 0.162 4.996 4.268 1.00 90.31 107 LEU A C 1
ATOM 804 O O . LEU A 1 107 ? 0.902 4.909 3.291 1.00 90.31 107 LEU A O 1
ATOM 808 N N . GLN A 1 108 ? -1.142 4.707 4.195 1.00 89.94 108 GLN A N 1
ATOM 809 C CA . GLN A 1 108 ? -1.801 4.344 2.935 1.00 89.94 108 GLN A CA 1
ATOM 810 C C . GLN A 1 108 ? -1.814 5.509 1.939 1.00 89.94 108 GLN A C 1
ATOM 812 O O . GLN A 1 108 ? -1.617 5.283 0.748 1.00 89.94 108 GLN A O 1
ATOM 817 N N . VAL A 1 109 ? -1.988 6.752 2.404 1.00 91.94 109 VAL A N 1
ATOM 818 C CA . VAL A 1 109 ? -1.885 7.939 1.536 1.00 91.94 109 VAL A CA 1
ATOM 819 C C . VAL A 1 109 ? -0.461 8.109 1.013 1.00 91.94 109 VAL A C 1
ATOM 821 O O . VAL A 1 109 ? -0.273 8.305 -0.186 1.00 91.94 109 VAL A O 1
ATOM 824 N N . LEU A 1 110 ? 0.549 7.990 1.880 1.00 91.12 110 LEU A N 1
ATOM 825 C CA . LEU A 1 110 ? 1.950 8.065 1.459 1.00 91.12 110 LEU A CA 1
ATOM 826 C C . LEU A 1 110 ? 2.267 6.997 0.408 1.00 91.12 110 LEU A C 1
ATOM 828 O O . LEU A 1 110 ? 2.852 7.288 -0.632 1.00 91.12 110 LEU A O 1
ATOM 832 N N . LEU A 1 111 ? 1.843 5.765 0.661 1.00 87.62 111 LEU A N 1
ATOM 833 C CA . LEU A 1 111 ? 2.019 4.666 -0.270 1.00 87.62 111 LEU A CA 1
ATOM 834 C C . LEU A 1 111 ? 1.305 4.913 -1.605 1.00 87.62 111 LEU A C 1
ATOM 836 O O . LEU A 1 111 ? 1.882 4.636 -2.651 1.00 87.62 111 LEU A O 1
ATOM 840 N N . LEU A 1 112 ? 0.076 5.432 -1.584 1.00 91.94 112 LEU A N 1
ATOM 841 C CA . LEU A 1 112 ? -0.660 5.786 -2.794 1.00 91.94 112 LEU A CA 1
ATOM 842 C C . LEU A 1 112 ? 0.135 6.788 -3.641 1.00 91.94 112 LEU A C 1
ATOM 844 O O . LEU A 1 112 ? 0.278 6.587 -4.846 1.00 91.94 112 LEU A O 1
ATOM 848 N N . ILE A 1 113 ? 0.698 7.822 -3.008 1.00 93.44 113 ILE A N 1
ATOM 849 C CA . ILE A 1 113 ? 1.558 8.809 -3.674 1.00 93.44 113 ILE A CA 1
ATOM 850 C C . ILE A 1 113 ? 2.779 8.120 -4.291 1.00 93.44 113 ILE A C 1
ATOM 852 O O . ILE A 1 113 ? 3.076 8.348 -5.460 1.00 93.44 113 ILE A O 1
ATOM 856 N N . LEU A 1 114 ? 3.454 7.238 -3.549 1.00 90.69 114 LEU A N 1
ATOM 857 C CA . LEU A 1 114 ? 4.608 6.490 -4.058 1.00 90.69 114 LEU A CA 1
ATOM 858 C C . LEU A 1 114 ? 4.242 5.585 -5.243 1.00 90.69 114 LEU A C 1
ATOM 860 O O . LEU A 1 114 ? 4.993 5.530 -6.213 1.00 90.69 114 LEU A O 1
ATOM 864 N N . CYS A 1 115 ? 3.088 4.914 -5.210 1.00 89.38 115 CYS A N 1
ATOM 865 C CA . CYS A 1 115 ? 2.602 4.114 -6.335 1.00 89.38 115 CYS A CA 1
ATOM 866 C C . CYS A 1 115 ? 2.330 4.981 -7.571 1.00 89.38 115 CYS A C 1
ATOM 868 O O . CYS A 1 115 ? 2.721 4.597 -8.669 1.00 89.38 115 CYS A O 1
ATOM 870 N N . ILE A 1 116 ? 1.709 6.154 -7.404 1.00 92.38 116 ILE A N 1
ATOM 871 C CA . ILE A 1 116 ? 1.456 7.097 -8.505 1.00 92.38 116 ILE A CA 1
ATOM 872 C C . ILE A 1 116 ? 2.776 7.603 -9.093 1.00 92.38 116 ILE A C 1
ATOM 874 O O . ILE A 1 116 ? 2.946 7.586 -10.309 1.00 92.38 116 ILE A O 1
ATOM 878 N N . LEU A 1 117 ? 3.727 8.011 -8.248 1.00 93.19 117 LEU A N 1
ATOM 879 C CA . LEU A 1 117 ? 5.050 8.446 -8.697 1.00 93.19 117 LEU A CA 1
ATOM 880 C C . LEU A 1 117 ? 5.790 7.326 -9.434 1.00 93.19 117 LEU A C 1
ATOM 882 O O . LEU A 1 117 ? 6.381 7.580 -10.478 1.00 93.19 117 LEU A O 1
ATOM 886 N N . GLY A 1 118 ? 5.710 6.088 -8.939 1.00 88.44 118 GLY A N 1
ATOM 887 C CA . GLY A 1 118 ? 6.280 4.916 -9.603 1.00 88.44 118 GLY A CA 1
ATOM 888 C C . GLY A 1 118 ? 5.655 4.648 -10.973 1.00 88.44 118 GLY A C 1
ATOM 889 O O . GLY A 1 118 ? 6.380 4.437 -11.940 1.00 88.44 118 GLY A O 1
ATOM 890 N N . LEU A 1 119 ? 4.324 4.726 -11.080 1.00 91.12 119 LEU A N 1
ATOM 891 C CA . LEU A 1 119 ? 3.605 4.587 -12.351 1.00 91.12 119 LEU A CA 1
ATOM 892 C C . LEU A 1 119 ? 4.002 5.672 -13.356 1.00 91.12 119 LEU A C 1
ATOM 894 O O .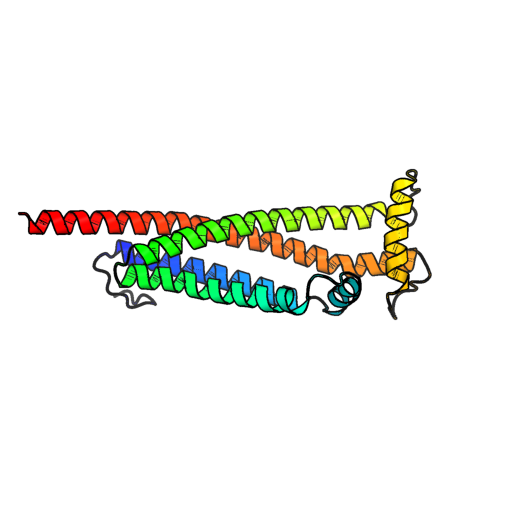 LEU A 1 119 ? 4.262 5.358 -14.514 1.00 91.12 119 LEU A O 1
ATOM 898 N N . LEU A 1 120 ? 4.085 6.931 -12.917 1.00 91.94 120 LEU A N 1
ATOM 899 C CA . LEU A 1 120 ? 4.511 8.049 -13.763 1.00 91.94 120 LEU A CA 1
ATOM 900 C C . LEU A 1 120 ? 5.966 7.894 -14.212 1.00 91.94 120 LEU A C 1
ATOM 902 O O . LEU A 1 120 ? 6.264 8.086 -15.388 1.00 91.94 120 LEU A O 1
ATOM 906 N N . ALA A 1 121 ? 6.860 7.510 -13.298 1.00 88.38 121 ALA A N 1
ATOM 907 C CA . ALA A 1 121 ? 8.264 7.278 -13.606 1.00 88.38 121 ALA A CA 1
ATOM 908 C C . ALA A 1 121 ? 8.419 6.158 -14.644 1.00 88.38 121 ALA A C 1
ATOM 910 O O . ALA A 1 121 ? 9.005 6.384 -15.701 1.00 88.38 121 ALA A O 1
ATOM 911 N N . MET A 1 122 ? 7.827 4.985 -14.400 1.00 86.81 122 MET A N 1
ATOM 912 C CA . MET A 1 122 ? 7.895 3.855 -15.331 1.00 86.81 122 MET A CA 1
ATOM 913 C C . MET A 1 122 ? 7.232 4.177 -16.673 1.00 86.81 122 MET A C 1
ATOM 915 O O . MET A 1 122 ? 7.807 3.889 -17.718 1.00 86.81 122 MET A O 1
ATOM 919 N N . GLY A 1 123 ? 6.058 4.815 -16.664 1.00 88.19 123 GLY A N 1
ATOM 920 C CA . GLY A 1 123 ? 5.362 5.215 -17.887 1.00 88.19 123 GLY A CA 1
ATOM 921 C C . GLY A 1 123 ? 6.204 6.169 -18.729 1.00 88.19 123 GLY A C 1
ATOM 922 O O . GLY A 1 123 ? 6.363 5.955 -19.927 1.00 88.19 123 GLY A O 1
ATOM 923 N N . SER A 1 124 ? 6.835 7.156 -18.084 1.00 87.44 124 SER A N 1
ATOM 924 C CA . SER A 1 124 ? 7.722 8.097 -18.768 1.00 87.44 124 SER A CA 1
ATOM 925 C C . SER A 1 124 ? 8.938 7.415 -19.395 1.00 87.44 124 SER A C 1
ATOM 927 O O . SER A 1 124 ? 9.336 7.793 -20.491 1.00 87.44 124 SER A O 1
ATOM 929 N N . VAL A 1 125 ? 9.502 6.393 -18.745 1.00 85.44 125 VAL A N 1
ATOM 930 C CA . VAL A 1 125 ? 10.632 5.621 -19.277 1.00 85.44 125 VAL A CA 1
ATOM 931 C C . VAL A 1 125 ? 10.211 4.810 -20.504 1.00 85.44 125 VAL A C 1
ATOM 933 O O . VAL A 1 125 ? 10.885 4.863 -21.531 1.00 85.44 125 VAL A O 1
ATOM 936 N N . VAL A 1 126 ? 9.079 4.101 -20.430 1.00 87.31 126 VAL A N 1
ATOM 937 C CA . VAL A 1 126 ? 8.565 3.284 -21.546 1.00 87.31 126 VAL A CA 1
ATOM 938 C C . VAL A 1 126 ? 8.209 4.141 -22.758 1.00 87.31 126 VAL A C 1
ATOM 940 O O . VAL A 1 126 ? 8.479 3.748 -23.891 1.00 87.31 126 VAL A O 1
ATOM 943 N N . GLU A 1 127 ? 7.597 5.301 -22.535 1.00 87.56 127 GLU A N 1
ATOM 944 C CA . GLU A 1 127 ? 7.205 6.206 -23.612 1.00 87.56 127 GLU A CA 1
ATOM 945 C C . GLU A 1 127 ? 8.428 6.875 -24.247 1.00 87.56 127 GLU A C 1
ATOM 947 O O . GLU A 1 127 ? 8.574 6.870 -25.466 1.00 87.56 127 GLU A O 1
ATOM 952 N N . ARG A 1 128 ? 9.354 7.389 -23.428 1.00 85.12 128 ARG A N 1
ATOM 953 C CA . ARG A 1 128 ? 10.518 8.141 -23.914 1.00 85.12 128 ARG A CA 1
ATOM 954 C C . ARG A 1 128 ? 11.588 7.278 -24.571 1.00 85.12 128 ARG A C 1
ATOM 956 O O . ARG A 1 128 ? 12.302 7.799 -25.415 1.00 85.12 128 ARG A O 1
ATOM 963 N N . CYS A 1 129 ? 11.710 6.004 -24.202 1.00 85.38 129 CYS A N 1
ATOM 964 C CA . CYS A 1 129 ? 12.690 5.081 -24.785 1.00 85.38 129 CYS A CA 1
ATOM 965 C C . CYS A 1 129 ? 12.087 4.186 -25.880 1.00 85.38 129 CYS A C 1
ATOM 967 O O . CYS A 1 129 ? 12.569 3.078 -26.104 1.00 85.38 129 CYS A O 1
ATOM 969 N N . LYS A 1 130 ? 10.999 4.612 -26.530 1.00 88.12 130 LYS A N 1
ATOM 970 C CA . LYS A 1 130 ? 10.357 3.830 -27.588 1.00 88.12 130 LYS A CA 1
ATOM 971 C C . LYS A 1 130 ? 11.192 3.841 -28.883 1.00 88.12 130 LYS A C 1
ATOM 973 O O . LYS A 1 130 ? 11.557 4.920 -29.358 1.00 88.12 130 LYS A O 1
ATOM 978 N N . PRO A 1 131 ? 11.457 2.678 -29.508 1.00 82.50 131 PRO A N 1
ATOM 979 C CA . PRO A 1 131 ? 12.204 2.614 -30.760 1.00 82.50 131 PRO A CA 1
ATOM 980 C C . PRO A 1 131 ? 11.466 3.308 -31.908 1.00 82.50 131 PRO A C 1
ATOM 982 O O . PRO A 1 131 ? 10.249 3.199 -32.052 1.00 82.50 131 PRO A O 1
ATOM 985 N N . GLY A 1 132 ? 12.227 4.014 -32.747 1.00 76.50 132 GLY A N 1
ATOM 986 C CA . GLY A 1 132 ? 11.718 4.690 -33.945 1.00 76.50 132 GLY A CA 1
ATOM 987 C C . GLY A 1 132 ? 11.296 6.147 -33.744 1.00 76.50 132 GLY A C 1
ATOM 988 O O . GLY A 1 132 ? 11.068 6.845 -34.733 1.00 76.50 132 GLY A O 1
ATOM 989 N N . GLU A 1 133 ? 11.251 6.650 -32.509 1.00 74.44 133 GLU A N 1
ATOM 990 C CA . GLU A 1 133 ? 11.085 8.083 -32.265 1.00 74.44 133 GLU A CA 1
ATOM 991 C C . GLU A 1 133 ? 12.447 8.783 -32.314 1.00 74.44 133 GLU A C 1
ATOM 993 O O . GLU A 1 133 ? 13.392 8.411 -31.624 1.00 74.44 133 GLU A O 1
ATOM 998 N N . ALA A 1 134 ? 12.575 9.802 -33.169 1.00 59.28 134 ALA A N 1
ATOM 999 C CA . ALA A 1 134 ? 13.806 10.575 -33.273 1.00 59.28 134 ALA A CA 1
ATOM 1000 C C . ALA A 1 134 ? 14.007 11.388 -31.985 1.00 59.28 134 ALA A C 1
ATOM 1002 O O . ALA A 1 134 ? 13.458 12.483 -31.838 1.00 59.28 134 ALA A O 1
ATOM 1003 N N . HIS A 1 135 ? 14.786 10.850 -31.046 1.00 66.62 135 HIS A N 1
ATOM 1004 C CA . HIS A 1 135 ? 15.164 11.549 -29.824 1.00 66.62 135 HIS A CA 1
ATOM 1005 C C . HIS A 1 135 ? 16.011 12.771 -30.197 1.00 66.62 135 HIS A C 1
ATOM 1007 O O . HIS A 1 135 ? 17.180 12.659 -30.557 1.00 66.62 135 HIS A O 1
ATOM 1013 N N . ARG A 1 136 ? 15.396 13.958 -30.168 1.00 61.84 136 ARG A N 1
ATOM 1014 C CA . ARG A 1 136 ? 16.092 15.233 -30.421 1.00 61.84 136 ARG A CA 1
ATOM 1015 C C . ARG A 1 136 ? 16.919 15.704 -29.226 1.00 61.84 136 ARG A C 1
ATOM 1017 O O . ARG A 1 136 ? 17.692 16.644 -29.372 1.00 61.84 136 ARG A O 1
ATOM 1024 N N . ASP A 1 137 ? 16.730 15.074 -28.072 1.00 76.69 137 ASP A N 1
ATOM 1025 C CA . ASP A 1 137 ? 17.345 15.457 -26.809 1.00 76.69 137 ASP A CA 1
ATOM 1026 C C . ASP A 1 137 ? 18.477 14.483 -26.443 1.00 76.69 137 ASP A C 1
ATOM 1028 O O . ASP A 1 137 ? 18.268 13.271 -26.345 1.00 76.69 137 ASP A O 1
ATOM 1032 N N . VAL A 1 138 ? 19.689 15.020 -26.283 1.00 73.38 138 VAL A N 1
ATOM 1033 C CA . VAL A 1 138 ? 20.914 14.252 -26.004 1.00 73.38 138 VAL A CA 1
ATOM 1034 C C . VAL A 1 138 ? 20.877 13.657 -24.594 1.00 73.38 138 VAL A C 1
ATOM 1036 O O . VAL A 1 138 ? 21.346 12.535 -24.393 1.00 73.38 138 VAL A O 1
ATOM 1039 N N . ASP A 1 139 ? 20.255 14.355 -23.642 1.00 75.19 139 ASP A N 1
ATOM 1040 C CA . ASP A 1 139 ? 20.148 13.896 -22.254 1.00 75.19 139 ASP A CA 1
ATOM 1041 C C . ASP A 1 139 ? 19.209 12.686 -22.146 1.00 75.19 139 ASP A C 1
ATOM 1043 O O . ASP A 1 139 ? 19.465 11.734 -21.405 1.00 75.19 139 ASP A O 1
ATOM 1047 N N . LEU A 1 140 ? 18.152 12.672 -22.965 1.00 72.00 140 LEU A N 1
ATOM 1048 C CA . LEU A 1 140 ? 17.212 11.557 -23.047 1.00 72.00 140 LEU A CA 1
ATOM 1049 C C . LEU A 1 140 ? 17.872 10.293 -23.611 1.00 72.00 140 LEU A C 1
ATOM 1051 O O . LEU A 1 140 ? 17.650 9.189 -23.110 1.00 72.00 140 LEU A O 1
ATOM 1055 N N . LEU A 1 141 ? 18.729 10.461 -24.620 1.00 75.69 141 LEU A N 1
ATOM 1056 C CA . LEU A 1 141 ? 19.484 9.363 -25.214 1.00 75.69 141 LEU A CA 1
ATOM 1057 C C . LEU A 1 141 ? 20.438 8.721 -24.193 1.00 75.69 141 LEU A C 1
ATOM 1059 O O . LEU A 1 141 ? 20.597 7.501 -24.185 1.00 75.69 141 LEU A O 1
ATOM 1063 N N . HIS A 1 142 ? 21.044 9.519 -23.307 1.00 79.50 142 HIS A N 1
ATOM 1064 C CA . HIS A 1 142 ? 21.925 9.007 -22.256 1.00 79.50 142 HIS A CA 1
ATOM 1065 C C . HIS A 1 142 ? 21.160 8.164 -21.225 1.00 79.50 142 HIS A C 1
ATOM 1067 O O . HIS A 1 142 ? 21.586 7.054 -20.910 1.00 79.50 142 HIS A O 1
ATOM 1073 N N . ALA A 1 143 ? 20.002 8.640 -20.755 1.00 76.00 143 ALA A N 1
ATOM 1074 C CA . ALA A 1 143 ? 19.170 7.903 -19.801 1.00 76.00 143 ALA A CA 1
ATOM 1075 C C . ALA A 1 143 ? 18.676 6.558 -20.370 1.00 76.00 143 ALA A C 1
ATOM 1077 O O . ALA A 1 143 ? 18.761 5.527 -19.702 1.00 76.00 143 ALA A O 1
ATOM 1078 N N . CYS A 1 144 ? 18.224 6.531 -21.630 1.00 80.81 144 CYS A N 1
ATOM 1079 C CA . CYS A 1 144 ? 17.829 5.279 -22.283 1.00 80.81 144 CYS A CA 1
ATOM 1080 C C . CYS A 1 144 ? 19.026 4.334 -22.502 1.00 80.81 144 CYS A C 1
ATOM 1082 O O . CYS A 1 144 ? 18.875 3.118 -22.384 1.00 80.81 144 CYS A O 1
ATOM 1084 N N . ASN A 1 145 ? 20.226 4.867 -22.758 1.00 79.69 145 ASN A N 1
ATOM 1085 C CA . ASN A 1 145 ? 21.444 4.063 -22.885 1.00 79.69 145 ASN A CA 1
ATOM 1086 C C . ASN A 1 145 ? 21.871 3.403 -21.565 1.00 79.69 145 ASN A C 1
ATOM 1088 O O . ASN A 1 145 ? 22.371 2.279 -21.592 1.00 79.69 145 ASN A O 1
ATOM 1092 N N . GLU A 1 146 ? 21.678 4.049 -20.415 1.00 80.38 146 GLU A N 1
ATOM 1093 C CA . GLU A 1 146 ? 21.945 3.425 -19.109 1.00 80.38 146 GLU A CA 1
ATOM 1094 C C . GLU A 1 146 ? 2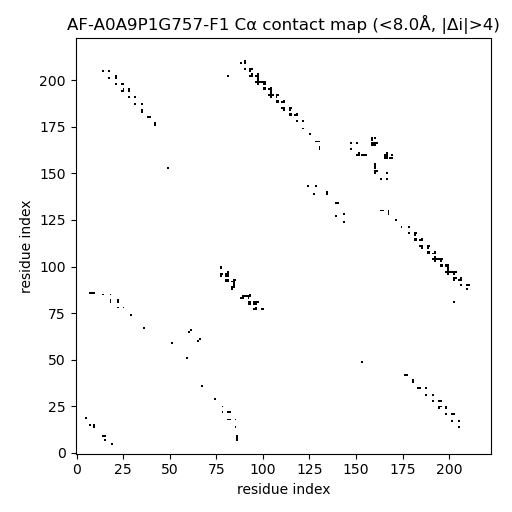1.006 2.242 -18.854 1.00 80.38 146 GLU A C 1
ATOM 1096 O O . GLU A 1 146 ? 21.448 1.163 -18.455 1.00 80.38 146 GLU A O 1
ATOM 1101 N N . ILE A 1 147 ? 19.725 2.399 -19.190 1.00 75.19 147 ILE A N 1
ATOM 1102 C CA . ILE A 1 147 ? 18.738 1.315 -19.113 1.00 75.19 147 ILE A CA 1
ATOM 1103 C C . ILE A 1 147 ? 19.137 0.159 -20.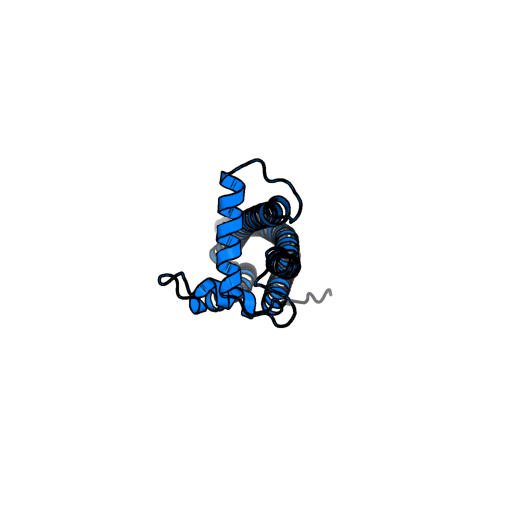045 1.00 75.19 147 ILE A C 1
ATOM 1105 O O . ILE A 1 147 ? 19.109 -1.006 -19.644 1.00 75.19 147 ILE A O 1
ATOM 1109 N N . MET A 1 148 ? 19.609 0.466 -21.258 1.00 73.44 148 MET A N 1
ATOM 1110 C CA . MET A 1 148 ? 20.149 -0.541 -22.177 1.00 73.44 148 MET A CA 1
ATOM 1111 C C . MET A 1 148 ? 21.380 -1.269 -21.629 1.00 73.44 148 MET A C 1
ATOM 1113 O O . MET A 1 148 ? 21.576 -2.448 -21.931 1.00 73.44 148 MET A O 1
ATOM 1117 N N . GLN A 1 149 ? 22.242 -0.597 -20.862 1.00 78.44 149 GLN A N 1
ATOM 1118 C CA . GLN A 1 149 ? 23.377 -1.269 -20.230 1.00 78.44 149 GLN A CA 1
ATOM 1119 C C . GLN A 1 149 ? 22.906 -2.308 -19.211 1.00 78.44 149 GLN A C 1
ATOM 1121 O O . GLN A 1 149 ? 23.512 -3.375 -19.140 1.00 78.44 149 GLN A O 1
ATOM 1126 N N . GLY A 1 150 ? 21.798 -2.053 -18.508 1.00 75.31 150 GLY A N 1
ATOM 1127 C CA . GLY A 1 150 ? 21.147 -3.030 -17.632 1.00 75.31 150 GLY A CA 1
ATOM 1128 C C . GLY A 1 150 ? 20.702 -4.294 -18.376 1.00 75.31 150 GLY A C 1
ATOM 1129 O O . GLY A 1 150 ? 21.005 -5.402 -17.936 1.00 75.31 150 GLY A O 1
ATOM 1130 N N . CYS A 1 151 ? 20.092 -4.145 -19.558 1.00 79.25 151 CYS A N 1
ATOM 1131 C CA . CYS A 1 151 ? 19.658 -5.277 -20.391 1.00 79.25 151 CYS A CA 1
ATOM 1132 C C . CYS A 1 151 ? 20.790 -6.234 -20.788 1.00 79.25 151 CYS A C 1
ATOM 1134 O O . CYS A 1 151 ? 20.536 -7.418 -20.992 1.00 79.25 151 CYS A O 1
ATOM 1136 N N . LYS A 1 152 ? 22.042 -5.762 -20.892 1.00 76.06 152 LYS A N 1
ATOM 1137 C CA . LYS A 1 152 ? 23.180 -6.620 -21.279 1.00 76.06 152 LYS A CA 1
ATOM 1138 C C . LYS A 1 152 ? 23.484 -7.714 -20.258 1.00 76.06 152 LYS A C 1
ATOM 1140 O O . LYS A 1 152 ? 24.098 -8.718 -20.615 1.00 76.06 152 LYS A O 1
ATOM 1145 N N . TYR A 1 153 ? 23.095 -7.506 -19.004 1.00 77.00 153 TYR A N 1
ATOM 1146 C CA . TYR A 1 153 ? 23.312 -8.465 -17.924 1.00 77.00 153 TYR A CA 1
ATOM 1147 C C . TYR A 1 153 ? 22.131 -9.421 -17.738 1.00 77.00 153 TYR A C 1
ATOM 1149 O O . TYR A 1 153 ? 22.279 -10.446 -17.073 1.00 77.00 153 TYR A O 1
ATOM 1157 N N . MET A 1 154 ? 20.990 -9.116 -18.355 1.00 77.81 154 MET A N 1
ATOM 1158 C CA . MET A 1 154 ? 19.788 -9.935 -18.299 1.00 77.81 154 MET A CA 1
ATOM 1159 C C . MET A 1 154 ? 19.900 -11.100 -19.286 1.00 77.81 154 MET A C 1
ATOM 1161 O O . MET A 1 154 ? 20.537 -11.001 -20.338 1.00 77.81 154 MET A O 1
ATOM 1165 N N . LYS A 1 155 ? 19.281 -12.233 -18.955 1.00 76.94 155 LYS A N 1
ATOM 1166 C CA . LYS A 1 155 ? 19.185 -13.387 -19.857 1.00 76.94 155 LYS A CA 1
ATOM 1167 C C . LYS A 1 155 ? 17.725 -13.692 -20.130 1.00 76.94 155 LYS A C 1
ATOM 1169 O O . LYS A 1 155 ? 17.000 -14.090 -19.228 1.00 76.94 155 LYS A O 1
ATOM 1174 N N . SER A 1 156 ? 17.325 -13.588 -21.393 1.00 79.75 156 SER A N 1
ATOM 1175 C CA . SER A 1 156 ? 16.007 -14.019 -21.845 1.00 79.75 156 SER A CA 1
ATOM 1176 C C . SER A 1 156 ? 16.131 -14.935 -23.056 1.00 79.75 156 SER A C 1
ATOM 1178 O O . SER A 1 156 ? 16.908 -14.668 -23.968 1.00 79.75 156 SER A O 1
ATOM 1180 N N . SER A 1 157 ? 15.373 -16.033 -23.062 1.00 82.12 157 SER A N 1
ATOM 1181 C CA . SER A 1 157 ? 15.307 -16.965 -24.194 1.00 82.12 157 SER A CA 1
ATOM 1182 C C . SER A 1 157 ? 14.422 -16.458 -25.331 1.00 82.12 157 SER A C 1
ATOM 1184 O O . SER A 1 157 ? 14.512 -16.968 -26.444 1.00 82.12 157 SER A O 1
ATOM 1186 N N . ASN A 1 158 ? 13.546 -15.493 -25.041 1.00 85.56 158 ASN A N 1
ATOM 1187 C CA . ASN A 1 158 ? 12.479 -15.067 -25.947 1.00 85.56 158 ASN A CA 1
ATOM 1188 C C . ASN A 1 158 ? 12.805 -13.763 -26.687 1.00 85.56 158 ASN A C 1
ATOM 1190 O O . ASN A 1 158 ? 12.131 -13.444 -27.662 1.00 85.56 158 ASN A O 1
ATOM 1194 N N . PHE A 1 159 ? 13.830 -13.027 -26.244 1.00 84.69 159 PHE A N 1
ATOM 1195 C CA . PHE A 1 159 ? 14.168 -11.706 -26.768 1.00 8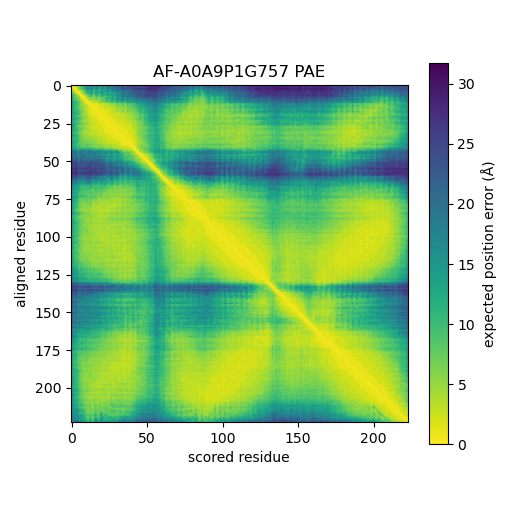4.69 159 PHE A CA 1
ATOM 1196 C C . PHE A 1 159 ? 15.648 -11.616 -27.149 1.00 84.69 159 PHE A C 1
ATOM 1198 O O . PHE A 1 159 ? 16.527 -12.072 -26.416 1.00 84.69 159 PHE A O 1
ATOM 1205 N N . ASP A 1 160 ? 15.928 -10.986 -28.291 1.00 85.44 160 ASP A N 1
ATOM 1206 C CA . ASP A 1 160 ? 17.286 -10.671 -28.744 1.00 85.44 160 ASP A CA 1
ATOM 1207 C C . ASP A 1 160 ? 17.794 -9.411 -28.022 1.00 85.44 160 ASP A C 1
ATOM 1209 O O . ASP A 1 160 ? 17.739 -8.298 -28.548 1.00 85.44 160 ASP A O 1
ATOM 1213 N N . LEU A 1 161 ? 18.265 -9.588 -26.782 1.00 83.81 161 LEU A N 1
ATOM 1214 C CA . LEU A 1 161 ? 18.751 -8.511 -25.903 1.00 83.81 161 LEU A CA 1
ATOM 1215 C C . LEU A 1 161 ? 20.002 -7.789 -26.445 1.00 83.81 161 LEU A C 1
ATOM 1217 O O . LEU A 1 161 ? 20.394 -6.752 -25.910 1.00 83.81 161 LEU A O 1
ATOM 1221 N N . ALA A 1 162 ? 20.636 -8.309 -27.504 1.00 80.62 162 ALA A N 1
ATOM 1222 C CA . ALA A 1 162 ? 21.732 -7.624 -28.186 1.00 80.62 162 ALA A CA 1
ATOM 1223 C C . ALA A 1 162 ? 21.241 -6.437 -29.034 1.00 80.62 162 ALA A C 1
ATOM 1225 O O . ALA A 1 162 ? 22.026 -5.538 -29.347 1.00 80.62 162 ALA A O 1
ATOM 1226 N N . LYS A 1 163 ? 19.953 -6.419 -29.400 1.00 84.88 163 LYS A N 1
ATOM 1227 C CA . LYS A 1 163 ? 19.314 -5.333 -30.146 1.00 84.88 163 LYS A CA 1
ATOM 1228 C C . LYS A 1 163 ? 18.513 -4.432 -29.217 1.00 84.88 163 LYS A C 1
ATOM 1230 O O . LYS A 1 163 ? 17.904 -4.885 -28.251 1.00 84.88 163 LYS A O 1
ATOM 1235 N N . TYR A 1 164 ? 18.465 -3.147 -29.567 1.00 82.69 164 TYR A N 1
ATOM 1236 C CA . TYR A 1 164 ? 17.684 -2.157 -28.826 1.00 82.69 164 TYR A CA 1
ATOM 1237 C C . TYR A 1 164 ? 16.199 -2.521 -28.747 1.00 82.69 164 TYR A C 1
ATOM 1239 O O . TYR A 1 164 ? 15.634 -2.527 -27.660 1.00 82.69 164 TYR A O 1
ATOM 1247 N N . GLU A 1 165 ? 15.603 -2.897 -29.881 1.00 87.12 165 GLU A N 1
ATOM 1248 C CA . GLU A 1 165 ? 14.194 -3.299 -29.963 1.00 87.12 165 GLU A CA 1
ATOM 1249 C C . GLU A 1 165 ? 13.894 -4.503 -29.060 1.00 87.12 165 GLU A C 1
ATOM 1251 O O . GLU A 1 165 ? 12.936 -4.469 -28.300 1.00 87.12 165 GLU A O 1
ATOM 1256 N N . GLY A 1 166 ? 14.769 -5.517 -29.041 1.00 87.50 166 GLY A N 1
ATOM 1257 C CA . GLY A 1 166 ? 14.587 -6.695 -28.188 1.00 87.50 166 GLY A CA 1
ATOM 1258 C C . GLY A 1 166 ? 14.685 -6.391 -26.689 1.00 87.50 166 GLY A C 1
ATOM 1259 O O . GLY A 1 166 ? 13.916 -6.940 -25.903 1.00 87.50 166 GLY A O 1
ATOM 1260 N N . CYS A 1 167 ? 15.589 -5.493 -26.283 1.00 86.88 167 CYS A N 1
ATOM 1261 C CA . CYS A 1 167 ? 15.655 -4.999 -24.902 1.00 86.88 167 CYS A CA 1
ATOM 1262 C C . CYS A 1 167 ? 14.423 -4.156 -24.533 1.00 86.88 167 CYS A C 1
ATOM 1264 O O . CYS A 1 167 ? 13.877 -4.330 -23.445 1.00 86.88 167 CYS A O 1
ATOM 1266 N N . TYR A 1 168 ? 13.960 -3.278 -25.431 1.00 88.06 168 TYR A N 1
ATOM 1267 C CA . TYR A 1 168 ? 12.751 -2.483 -25.211 1.00 88.06 168 TYR A CA 1
ATOM 1268 C C . TYR A 1 168 ? 11.510 -3.364 -25.060 1.00 88.06 168 TYR A C 1
ATOM 1270 O O . TYR A 1 168 ? 10.744 -3.170 -24.120 1.00 88.06 168 TYR A O 1
ATOM 1278 N N . ASP A 1 169 ? 11.331 -4.350 -25.940 1.00 90.38 169 ASP A N 1
ATOM 1279 C CA . ASP A 1 169 ? 10.187 -5.260 -25.907 1.00 90.38 169 ASP A CA 1
ATOM 1280 C C . ASP A 1 169 ? 10.177 -6.095 -24.623 1.00 90.38 169 ASP A C 1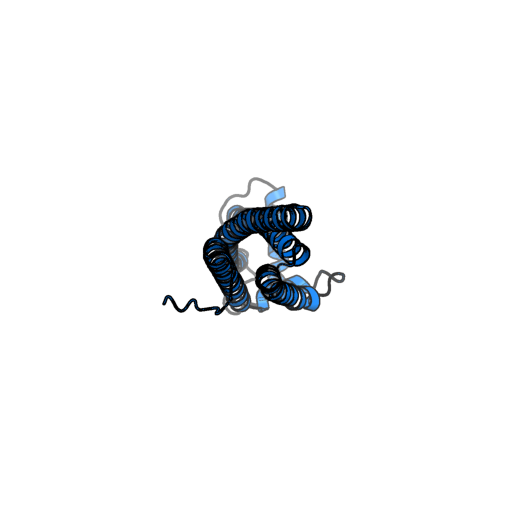
ATOM 1282 O O . ASP A 1 169 ? 9.131 -6.213 -23.987 1.00 90.38 169 ASP A O 1
ATOM 1286 N N . TYR A 1 170 ? 11.342 -6.596 -24.191 1.00 87.56 170 TYR A N 1
ATOM 1287 C CA . TYR A 1 170 ? 11.491 -7.283 -22.907 1.00 87.56 170 TYR A CA 1
ATOM 1288 C C . TYR A 1 170 ? 11.147 -6.364 -21.728 1.00 87.56 170 TYR A C 1
ATOM 1290 O O . TYR A 1 170 ? 10.329 -6.705 -20.875 1.00 87.56 170 TYR A O 1
ATOM 1298 N N . MET A 1 171 ? 11.725 -5.161 -21.693 1.00 87.44 171 MET A N 1
ATOM 1299 C CA . MET A 1 171 ? 11.447 -4.179 -20.646 1.00 87.44 171 MET A CA 1
ATOM 1300 C C . MET A 1 171 ? 9.957 -3.824 -20.606 1.00 87.44 171 MET A C 1
ATOM 1302 O O . MET A 1 171 ? 9.362 -3.798 -19.534 1.00 87.44 171 MET A O 1
ATOM 1306 N N . SER A 1 172 ? 9.338 -3.579 -21.759 1.00 89.12 172 SER A N 1
ATOM 1307 C CA . SER A 1 172 ? 7.918 -3.252 -21.875 1.00 89.12 172 SER A CA 1
ATOM 1308 C C . SER A 1 172 ? 7.034 -4.411 -21.407 1.00 89.12 172 SER A C 1
ATOM 1310 O O . SER A 1 172 ? 6.091 -4.194 -20.636 1.00 89.12 172 SER A O 1
ATOM 1312 N N . SER A 1 173 ? 7.364 -5.651 -21.795 1.00 89.31 173 SER A N 1
ATOM 1313 C CA . SER A 1 173 ? 6.615 -6.838 -21.376 1.00 89.31 173 SER A CA 1
ATOM 1314 C C . SER A 1 173 ? 6.703 -7.082 -19.874 1.00 89.31 173 SER A C 1
ATOM 1316 O O . SER A 1 173 ? 5.694 -7.424 -19.264 1.00 89.31 173 SER A O 1
ATOM 1318 N N . GLU A 1 174 ? 7.869 -6.849 -19.269 1.00 85.31 174 GLU A N 1
ATOM 1319 C CA . GLU A 1 174 ? 8.082 -7.018 -17.828 1.00 85.31 174 GLU A CA 1
ATOM 1320 C C . GLU A 1 174 ? 7.563 -5.831 -17.000 1.00 85.31 174 GLU A C 1
ATOM 1322 O O . GLU A 1 174 ? 7.108 -5.997 -15.868 1.00 85.31 174 GLU A O 1
ATOM 1327 N N . MET A 1 175 ? 7.552 -4.616 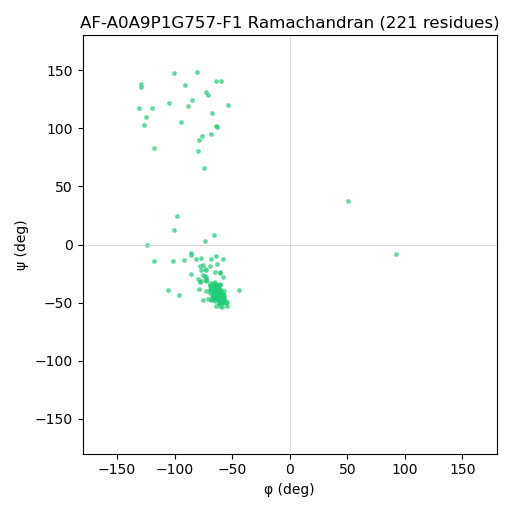-17.554 1.00 85.62 175 MET A N 1
ATOM 1328 C CA . MET A 1 175 ? 6.989 -3.442 -16.880 1.00 85.62 175 MET A CA 1
ATOM 1329 C C . MET A 1 175 ? 5.462 -3.481 -16.824 1.00 85.62 175 MET A C 1
ATOM 1331 O O . MET A 1 175 ? 4.886 -2.985 -15.857 1.00 85.62 175 MET A O 1
ATOM 1335 N N . SER A 1 176 ? 4.789 -4.089 -17.804 1.00 89.19 176 SER A N 1
ATOM 1336 C CA . SER A 1 176 ? 3.325 -4.204 -17.830 1.00 89.19 176 SER A CA 1
ATOM 1337 C C . SER A 1 176 ? 2.719 -4.842 -16.561 1.00 89.19 176 SER A C 1
ATOM 1339 O O . SER A 1 176 ? 1.870 -4.199 -15.929 1.00 89.19 176 SER A O 1
ATOM 1341 N N . PRO A 1 177 ? 3.146 -6.038 -16.098 1.00 86.69 177 PRO A N 1
ATOM 1342 C CA . PRO A 1 177 ? 2.630 -6.626 -14.861 1.00 86.69 177 PRO A CA 1
ATOM 1343 C C . PRO A 1 177 ? 2.997 -5.802 -13.621 1.00 86.69 177 PRO A C 1
ATOM 1345 O O . PRO A 1 177 ? 2.194 -5.718 -12.690 1.00 86.69 177 PRO A O 1
ATOM 1348 N N . VAL A 1 178 ? 4.160 -5.140 -13.608 1.00 85.50 178 VAL A N 1
ATOM 1349 C CA . VAL A 1 178 ? 4.570 -4.258 -12.503 1.00 85.50 178 VAL A CA 1
ATOM 1350 C C . VAL A 1 178 ? 3.679 -3.016 -12.429 1.00 85.50 178 VAL A C 1
ATOM 1352 O O . VAL A 1 178 ? 3.190 -2.677 -11.351 1.00 85.50 178 VAL A O 1
ATOM 1355 N N . MET A 1 179 ? 3.394 -2.368 -13.560 1.00 88.75 179 MET A N 1
ATOM 1356 C CA . MET A 1 179 ? 2.443 -1.256 -13.640 1.00 88.75 179 MET A CA 1
ATOM 1357 C C . MET A 1 179 ? 1.038 -1.703 -13.227 1.00 88.75 179 MET A C 1
ATOM 1359 O O . MET A 1 179 ? 0.383 -1.022 -12.438 1.00 88.75 179 MET A O 1
ATOM 1363 N N . GLY A 1 180 ? 0.590 -2.873 -13.690 1.00 88.81 180 GLY A N 1
ATOM 1364 C CA . GLY A 1 180 ? -0.681 -3.467 -13.274 1.00 88.81 180 GLY A CA 1
ATOM 1365 C C . GLY A 1 180 ? -0.753 -3.680 -11.760 1.00 88.81 180 GLY A C 1
ATOM 1366 O O . GLY A 1 180 ? -1.737 -3.303 -11.119 1.00 88.81 180 GLY A O 1
ATOM 1367 N N . PHE A 1 181 ? 0.316 -4.203 -11.159 1.00 88.19 181 PHE A N 1
ATOM 1368 C CA . PHE A 1 181 ? 0.420 -4.375 -9.713 1.00 88.19 181 PHE A CA 1
ATOM 1369 C C . PHE A 1 181 ? 0.426 -3.049 -8.950 1.00 88.19 181 PHE A C 1
ATOM 1371 O O . PHE A 1 181 ? -0.274 -2.926 -7.944 1.00 88.19 181 PHE A O 1
ATOM 1378 N N . LEU A 1 182 ? 1.187 -2.050 -9.404 1.00 88.56 182 LEU A N 1
ATOM 1379 C CA . LEU A 1 182 ? 1.208 -0.721 -8.791 1.00 88.56 182 LEU A CA 1
ATOM 1380 C C . LEU A 1 182 ? -0.169 -0.053 -8.870 1.00 88.56 182 LEU A C 1
ATOM 1382 O O . LEU A 1 182 ? -0.614 0.538 -7.885 1.00 88.56 182 LEU A O 1
ATOM 1386 N N . GLY A 1 183 ? -0.874 -0.205 -9.994 1.00 90.88 183 GLY A N 1
ATOM 1387 C CA . GLY A 1 183 ? -2.251 0.257 -10.168 1.00 90.88 183 GLY A CA 1
ATOM 1388 C C . GLY A 1 183 ? -3.222 -0.424 -9.202 1.00 90.88 183 GLY A C 1
ATOM 1389 O O . GLY A 1 183 ? -4.001 0.251 -8.526 1.00 90.88 183 GLY A O 1
ATOM 1390 N N . LEU A 1 184 ? -3.131 -1.748 -9.052 1.00 90.06 184 LEU A N 1
ATOM 1391 C CA . LEU A 1 184 ? -3.928 -2.488 -8.071 1.00 90.06 184 LEU A CA 1
ATOM 1392 C C . LEU A 1 184 ? -3.590 -2.069 -6.632 1.00 90.06 184 LEU A C 1
ATOM 1394 O O . LEU A 1 184 ? -4.492 -1.861 -5.820 1.00 90.06 184 LEU A O 1
ATOM 1398 N N . CYS A 1 185 ? -2.305 -1.899 -6.311 1.00 88.69 185 CYS A N 1
ATOM 1399 C CA . CYS A 1 185 ? -1.859 -1.407 -5.010 1.00 88.69 185 CYS A CA 1
ATOM 1400 C C . CYS A 1 185 ? -2.437 -0.026 -4.709 1.00 88.69 185 CYS A C 1
ATOM 1402 O O . CYS A 1 185 ? -2.922 0.182 -3.599 1.00 88.69 185 CYS A O 1
ATOM 1404 N N . ALA A 1 186 ? -2.424 0.893 -5.673 1.00 90.69 186 ALA A N 1
ATOM 1405 C CA . ALA A 1 186 ? -3.007 2.221 -5.531 1.00 90.69 186 ALA A CA 1
ATOM 1406 C C . ALA A 1 186 ? -4.517 2.140 -5.244 1.00 90.69 186 ALA A C 1
ATOM 1408 O O . ALA A 1 186 ? -4.992 2.729 -4.270 1.00 90.69 186 ALA A O 1
ATOM 1409 N N . ALA A 1 187 ? -5.257 1.343 -6.022 1.00 90.94 187 ALA A N 1
ATOM 1410 C CA . ALA A 1 187 ? -6.696 1.154 -5.834 1.00 90.94 187 ALA A CA 1
ATOM 1411 C C . ALA A 1 187 ? -7.028 0.599 -4.437 1.00 90.94 187 ALA A C 1
ATOM 1413 O O . ALA A 1 187 ? -7.853 1.161 -3.715 1.00 90.94 187 ALA A O 1
ATOM 1414 N N . LEU A 1 188 ? -6.330 -0.459 -4.016 1.00 90.38 188 LEU A N 1
ATOM 1415 C CA . LEU A 1 188 ? -6.518 -1.063 -2.697 1.00 90.38 188 LEU A CA 1
ATOM 1416 C C . LEU A 1 188 ? -6.101 -0.122 -1.560 1.00 90.38 188 LEU A C 1
ATOM 1418 O O . LEU A 1 188 ? -6.782 -0.074 -0.537 1.00 90.38 188 LEU A O 1
ATOM 1422 N N . SER A 1 189 ? -5.028 0.654 -1.733 1.00 90.25 189 SER A N 1
ATOM 1423 C CA . SER A 1 189 ? -4.561 1.614 -0.720 1.00 90.25 189 SER A CA 1
ATOM 1424 C C . SER A 1 189 ? -5.582 2.724 -0.487 1.00 90.25 189 SER A C 1
ATOM 1426 O O . SER A 1 189 ? -5.789 3.130 0.653 1.00 90.25 189 SER A O 1
ATOM 1428 N N . CYS A 1 190 ? -6.287 3.166 -1.534 1.00 91.25 190 CYS A N 1
ATOM 1429 C CA . CYS A 1 190 ? -7.392 4.112 -1.396 1.00 91.25 190 CYS A CA 1
ATOM 1430 C C . CYS A 1 190 ? -8.521 3.529 -0.530 1.00 91.25 190 CYS A C 1
ATOM 1432 O O . CYS A 1 190 ? -8.918 4.144 0.461 1.00 91.25 190 CYS A O 1
ATOM 1434 N N . CYS A 1 191 ? -8.976 2.307 -0.832 1.00 92.19 191 CYS A N 1
ATOM 1435 C CA . CYS A 1 191 ? -10.019 1.637 -0.051 1.00 92.19 191 CYS A CA 1
ATOM 1436 C C . CYS A 1 191 ? -9.606 1.436 1.414 1.00 92.19 191 CYS A C 1
ATOM 1438 O O . CYS A 1 191 ? -10.359 1.786 2.323 1.00 92.19 191 CYS A O 1
ATOM 1440 N N . VAL A 1 192 ? -8.403 0.906 1.653 1.00 89.31 192 VAL A N 1
ATOM 1441 C CA . VAL A 1 192 ? -7.880 0.679 3.009 1.00 89.31 192 VAL A CA 1
ATOM 1442 C C . VAL A 1 192 ? -7.694 2.004 3.748 1.00 89.31 192 VAL A C 1
ATOM 1444 O O . VAL A 1 192 ? -8.038 2.086 4.923 1.00 89.31 192 VAL A O 1
ATOM 1447 N N . GLY A 1 193 ? -7.219 3.053 3.073 1.00 90.44 193 GLY A N 1
ATOM 1448 C CA . GLY A 1 193 ? -7.083 4.392 3.642 1.00 90.44 193 GLY A CA 1
ATOM 1449 C C . GLY A 1 193 ? -8.421 4.950 4.127 1.00 90.44 193 GLY A C 1
ATOM 1450 O O . GLY A 1 193 ? -8.530 5.356 5.283 1.00 90.44 193 GLY A O 1
ATOM 1451 N N . CYS A 1 194 ? -9.466 4.899 3.295 1.00 92.06 194 CYS A N 1
ATOM 1452 C CA . CYS A 1 194 ? -10.811 5.339 3.679 1.00 92.06 194 CYS A CA 1
ATOM 1453 C C . CYS A 1 194 ? -11.361 4.554 4.877 1.00 92.06 194 CYS A C 1
ATOM 1455 O O . CYS A 1 194 ? -11.924 5.150 5.797 1.00 92.06 194 CYS A O 1
ATOM 1457 N N . LEU A 1 195 ? -11.172 3.231 4.890 1.00 90.31 195 LEU A N 1
ATOM 1458 C CA . LEU A 1 195 ? -11.579 2.378 6.008 1.00 90.31 195 LEU A CA 1
ATOM 1459 C C . LEU A 1 195 ? -10.828 2.742 7.293 1.00 90.31 195 LEU A C 1
ATOM 1461 O O . LEU A 1 195 ? -11.456 2.897 8.335 1.00 90.31 195 LEU A O 1
ATOM 1465 N N . ALA A 1 196 ? -9.513 2.944 7.214 1.00 90.06 196 ALA A N 1
ATOM 1466 C CA . ALA A 1 196 ? -8.675 3.297 8.354 1.00 90.06 196 ALA A CA 1
ATOM 1467 C C . ALA A 1 196 ? -9.051 4.669 8.944 1.00 90.06 196 ALA A C 1
ATOM 1469 O O . ALA A 1 196 ? -9.191 4.801 10.161 1.00 90.06 196 ALA A O 1
ATOM 1470 N N . PHE A 1 197 ? -9.317 5.675 8.104 1.00 91.81 197 PHE A N 1
ATOM 1471 C CA . PHE A 1 197 ? -9.816 6.972 8.572 1.00 91.81 197 PHE A CA 1
ATOM 1472 C C . PHE A 1 197 ? -11.208 6.864 9.207 1.00 91.81 197 PHE A C 1
ATOM 1474 O O . PHE A 1 197 ? -11.428 7.421 10.283 1.00 91.81 197 PHE A O 1
ATOM 1481 N N . GLY A 1 198 ? -12.124 6.096 8.609 1.00 90.69 198 GLY A N 1
ATOM 1482 C CA . GLY A 1 198 ? -13.438 5.824 9.199 1.00 90.69 198 GLY A CA 1
ATOM 1483 C C . GLY A 1 198 ? -13.332 5.145 10.568 1.00 90.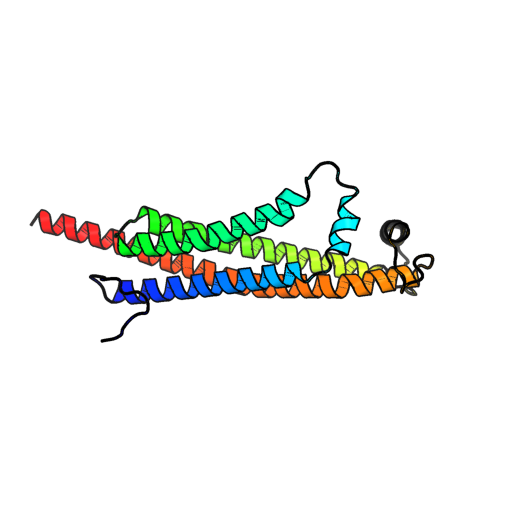69 198 GLY A C 1
ATOM 1484 O O . GLY A 1 198 ? -13.959 5.580 11.536 1.00 90.69 198 GLY A O 1
ATOM 1485 N N . SER A 1 199 ? -12.468 4.135 10.682 1.00 88.44 199 SER A N 1
ATOM 1486 C CA . SER A 1 199 ? -12.163 3.446 11.939 1.00 88.44 199 SER A CA 1
ATOM 1487 C C . SER A 1 199 ? -11.520 4.365 12.979 1.00 88.44 199 SER A C 1
ATOM 1489 O O . SER A 1 199 ? -11.825 4.234 14.162 1.00 88.44 199 SER A O 1
ATOM 1491 N N . CYS A 1 200 ? -10.686 5.326 12.571 1.00 91.44 200 CYS A N 1
ATOM 1492 C CA . CYS A 1 200 ? -10.139 6.350 13.462 1.00 91.44 200 CYS A CA 1
ATOM 1493 C C . CYS A 1 200 ? -11.240 7.266 14.019 1.00 91.44 200 CYS A C 1
ATOM 1495 O O . CYS A 1 200 ? -11.308 7.474 15.231 1.00 91.44 200 CYS A O 1
ATOM 1497 N N . CYS A 1 201 ? -12.125 7.789 13.163 1.00 92.00 201 CYS A N 1
ATOM 1498 C CA . CYS A 1 201 ? -13.239 8.642 13.586 1.00 92.00 201 CYS A CA 1
ATOM 1499 C C . CYS A 1 201 ? -14.152 7.923 14.587 1.00 92.00 201 CYS A C 1
ATOM 1501 O O . CYS A 1 201 ? -14.438 8.460 15.656 1.00 92.00 201 CYS A O 1
ATOM 1503 N N . TRP A 1 202 ? -14.542 6.680 14.292 1.00 88.94 202 TRP A N 1
ATOM 1504 C CA . TRP A 1 202 ? -15.368 5.882 15.203 1.00 88.94 202 TRP A CA 1
ATOM 1505 C C . TRP A 1 202 ? -14.632 5.463 16.474 1.00 88.94 202 TRP A C 1
ATOM 1507 O O . TRP A 1 202 ? -15.241 5.426 17.539 1.00 88.94 202 TRP A O 1
ATOM 1517 N N . GLY A 1 203 ? -13.330 5.181 16.394 1.00 88.19 203 GLY A N 1
ATOM 1518 C CA . GLY A 1 203 ? -12.503 4.903 17.568 1.00 88.19 203 GLY A CA 1
ATOM 1519 C C . GLY A 1 203 ? -12.433 6.102 18.515 1.00 88.19 203 GLY A C 1
ATOM 1520 O O . GLY A 1 203 ? -12.548 5.937 19.727 1.00 88.19 203 GLY A O 1
ATOM 1521 N N . ARG A 1 204 ? -12.328 7.318 17.969 1.00 91.88 204 ARG A N 1
ATOM 1522 C CA . ARG A 1 204 ? -12.372 8.558 18.750 1.00 91.88 204 ARG A CA 1
ATOM 1523 C C . ARG A 1 204 ? -13.743 8.786 19.390 1.00 91.88 204 ARG A C 1
ATOM 1525 O O . ARG A 1 204 ? -13.795 9.120 20.567 1.00 91.88 204 ARG A O 1
ATOM 1532 N N . GLU A 1 205 ? -14.836 8.579 18.656 1.00 89.69 205 GLU A N 1
ATOM 1533 C CA . GLU A 1 205 ? -16.190 8.656 19.229 1.00 89.69 205 GLU A CA 1
ATOM 1534 C C . GLU A 1 205 ? -16.392 7.645 20.363 1.00 89.69 2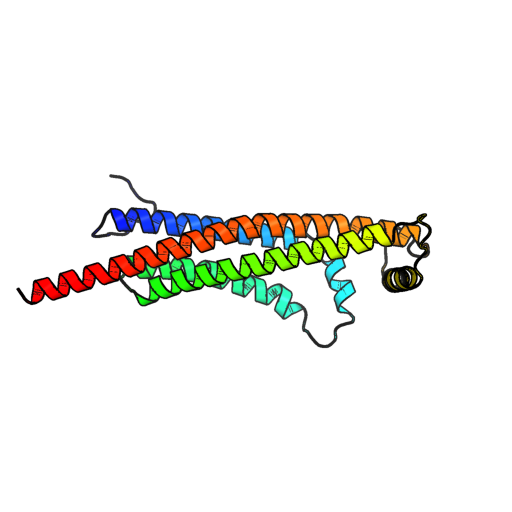05 GLU A C 1
ATOM 1536 O O . GLU A 1 205 ? -16.972 7.984 21.394 1.00 89.69 205 GLU A O 1
ATOM 1541 N N . LEU A 1 206 ? -15.889 6.418 20.193 1.00 85.06 206 LEU A N 1
ATOM 1542 C CA . LEU A 1 206 ? -15.940 5.379 21.217 1.00 85.06 206 LEU A CA 1
ATOM 1543 C C . LEU A 1 206 ? -15.142 5.780 22.464 1.00 85.06 206 LEU A C 1
ATOM 1545 O O . LEU A 1 206 ? -15.653 5.637 23.571 1.00 85.06 206 LEU A O 1
ATOM 1549 N N . HIS A 1 207 ? -13.934 6.322 22.288 1.00 88.44 207 HIS A N 1
ATOM 1550 C CA . HIS A 1 207 ? -13.121 6.826 23.396 1.00 88.44 207 HIS A CA 1
ATOM 1551 C C . HIS A 1 207 ? -13.857 7.921 24.174 1.00 88.44 207 HIS A C 1
ATOM 1553 O O . HIS A 1 207 ? -14.001 7.822 25.388 1.00 88.44 207 HIS A O 1
ATOM 1559 N N . SER A 1 208 ? -14.390 8.930 23.477 1.00 89.12 208 SER A N 1
ATOM 1560 C CA . SER A 1 208 ? -15.142 10.007 24.125 1.00 89.12 208 SER A CA 1
ATOM 1561 C C . SER A 1 208 ? -16.393 9.489 24.838 1.00 89.12 208 SER A C 1
ATOM 1563 O O . SER A 1 208 ? -16.701 9.944 25.932 1.00 89.12 208 SER A O 1
ATOM 1565 N N . ALA A 1 209 ? -17.108 8.515 24.265 1.00 85.62 209 ALA A N 1
ATOM 1566 C CA . ALA A 1 209 ? -18.281 7.920 24.907 1.00 85.62 209 ALA A CA 1
ATOM 1567 C C . ALA A 1 209 ? -17.939 7.199 26.223 1.00 85.62 209 ALA A C 1
ATOM 1569 O O . ALA A 1 209 ? -18.729 7.257 27.164 1.00 85.62 209 ALA A O 1
ATOM 1570 N N . MET A 1 210 ? -16.775 6.549 26.298 1.00 83.50 210 MET A N 1
ATOM 1571 C CA . MET A 1 210 ? -16.285 5.922 27.528 1.00 83.50 210 MET A CA 1
ATOM 1572 C C . MET A 1 210 ? -15.914 6.965 28.589 1.00 83.50 210 MET A C 1
ATOM 1574 O O . MET A 1 210 ? -16.240 6.768 29.757 1.00 83.50 210 MET A O 1
ATOM 1578 N N . ASP A 1 211 ? -15.318 8.093 28.182 1.00 85.75 211 ASP A N 1
ATOM 1579 C CA . ASP A 1 211 ? -14.997 9.199 29.095 1.00 85.75 211 ASP A CA 1
ATOM 1580 C C . ASP A 1 211 ? -16.259 9.752 29.783 1.00 85.75 211 ASP A C 1
ATOM 1582 O O . ASP A 1 211 ? -16.263 9.981 30.992 1.00 85.75 211 ASP A O 1
ATOM 1586 N N . TYR A 1 212 ? -17.358 9.904 29.034 1.00 84.69 212 TYR A N 1
ATOM 1587 C CA . TYR A 1 212 ? -18.636 10.355 29.596 1.00 84.69 212 TYR A CA 1
ATOM 1588 C C . TYR A 1 212 ? -19.246 9.365 30.595 1.00 84.69 212 TYR A C 1
ATOM 1590 O O . TYR A 1 212 ? -19.871 9.798 31.558 1.00 84.69 212 TYR A O 1
ATOM 1598 N N . GLN A 1 213 ? -19.097 8.052 30.383 1.00 81.94 213 GLN A N 1
ATOM 1599 C CA . GLN A 1 213 ? -19.680 7.063 31.297 1.00 81.94 213 GLN A CA 1
ATOM 1600 C C . GLN A 1 213 ? -19.015 7.076 32.673 1.00 81.94 213 GLN A C 1
ATOM 1602 O O . GLN A 1 213 ? -19.715 6.919 33.667 1.00 81.94 213 GLN A O 1
ATOM 1607 N N . GLU A 1 214 ? -17.700 7.275 32.743 1.00 81.75 214 GLU A N 1
ATOM 1608 C CA . GLU A 1 214 ? -16.978 7.301 34.022 1.00 81.75 214 GLU A CA 1
ATOM 1609 C C . GLU A 1 214 ? -17.361 8.529 34.853 1.00 81.75 214 GLU A C 1
ATOM 1611 O O . GLU A 1 214 ? -17.647 8.390 36.036 1.00 81.75 214 GLU A O 1
ATOM 1616 N N . LEU A 1 215 ? -17.513 9.692 34.206 1.00 83.50 215 LEU A N 1
ATOM 1617 C CA . LEU A 1 215 ? -17.977 10.920 34.862 1.00 83.50 215 LEU A CA 1
ATOM 1618 C C . LEU A 1 215 ? -19.386 10.779 35.461 1.00 83.50 215 LEU A C 1
ATOM 1620 O O . LEU A 1 215 ? -19.690 11.387 36.482 1.00 83.50 215 LEU A O 1
ATOM 1624 N N . CYS A 1 216 ? -20.265 9.999 34.823 1.00 81.25 216 CYS A N 1
ATOM 1625 C CA . CYS A 1 216 ? -21.604 9.732 35.350 1.00 81.25 216 CYS A CA 1
ATOM 1626 C C . CYS A 1 216 ? -21.613 8.732 36.513 1.00 81.25 216 CYS A C 1
ATOM 1628 O O . CYS A 1 216 ? -22.555 8.749 37.298 1.00 81.25 216 CYS A O 1
ATOM 1630 N N . ILE A 1 217 ? -20.623 7.838 36.591 1.00 80.38 217 ILE A N 1
ATOM 1631 C CA . ILE A 1 217 ? -20.495 6.891 37.705 1.00 80.38 217 ILE A CA 1
ATOM 1632 C C . ILE A 1 217 ? -19.969 7.638 38.932 1.00 80.38 217 ILE A C 1
ATOM 1634 O O . ILE A 1 217 ? -20.591 7.563 39.988 1.00 80.38 217 ILE A O 1
ATOM 1638 N N . GLU A 1 218 ? -18.914 8.443 38.769 1.00 82.50 218 GLU A N 1
ATOM 1639 C CA . GLU A 1 218 ? -18.360 9.260 39.859 1.00 82.50 218 GLU A CA 1
ATOM 1640 C C . GLU A 1 218 ? -19.413 10.205 40.455 1.00 82.50 218 GLU A C 1
ATOM 1642 O O . GLU A 1 218 ? -19.566 10.271 41.669 1.00 82.50 218 GLU A O 1
ATOM 1647 N N . SER A 1 219 ? -20.227 10.863 39.620 1.00 81.75 219 SER A N 1
ATOM 1648 C CA . SER A 1 219 ? -21.277 11.760 40.122 1.00 81.75 219 SER A CA 1
ATOM 1649 C C . SER A 1 219 ? -22.437 11.053 40.827 1.00 81.75 219 SER A C 1
ATOM 1651 O O . SER A 1 219 ? -23.185 11.707 41.551 1.00 81.75 219 SER A O 1
ATOM 1653 N N . SER A 1 220 ? -22.614 9.746 40.609 1.00 80.19 220 SER A N 1
ATOM 1654 C CA . SER A 1 220 ? -23.629 8.948 41.302 1.00 80.19 220 SER A CA 1
ATOM 1655 C C . SER A 1 220 ? -23.158 8.403 42.647 1.00 80.19 220 SER A C 1
ATOM 1657 O O . SER A 1 220 ? -23.996 8.172 43.509 1.00 80.19 220 SER A O 1
ATOM 1659 N N . ASP A 1 221 ? -21.848 8.230 42.833 1.00 82.81 221 ASP A N 1
ATOM 1660 C CA . ASP A 1 221 ? -21.275 7.796 44.112 1.00 82.81 221 ASP A CA 1
ATOM 1661 C C . ASP A 1 221 ? -21.226 8.946 45.139 1.00 82.81 221 ASP A C 1
ATOM 1663 O O . ASP A 1 221 ? -21.216 8.701 46.346 1.00 82.81 221 ASP A O 1
ATOM 1667 N N . ASP A 1 222 ? -21.245 10.197 44.666 1.00 79.06 222 ASP A N 1
ATOM 1668 C CA . ASP A 1 222 ? -21.254 11.409 45.497 1.00 79.06 222 ASP A CA 1
ATOM 1669 C C . ASP A 1 222 ? -22.663 11.864 45.948 1.00 79.06 222 ASP A C 1
ATOM 1671 O O . ASP A 1 222 ? -22.775 12.812 46.734 1.00 79.06 222 ASP A O 1
ATOM 1675 N N . ALA A 1 223 ? -23.736 11.237 45.445 1.00 65.94 223 ALA A N 1
ATOM 1676 C CA . ALA A 1 223 ? -25.137 11.623 45.678 1.00 65.94 223 ALA A CA 1
ATOM 1677 C C . ALA A 1 223 ? -25.863 10.687 46.659 1.00 65.94 223 ALA A C 1
ATOM 1679 O O . ALA A 1 223 ? -26.605 11.216 47.522 1.00 65.94 223 ALA A O 1
#

Secondary structure (DSSP, 8-state):
----SS----S-HHHHHHHHHHHHHHHHHHHHHHHHHHHHHHS-HHHHHHGGGG-TTS-HHIIIIIHHHHHHHHHHHHHHHHHHHHHTT-HHHHHHHHHHHHHHHHHHHHHHHHHHHHHHHHHHHHHHT-TTS----HHHHHHHHHHHHHHTT---SSS-TTSHHHHHHHHHHHHHHHHHHHHHHHHHHHHHHHHHHHHHHHHHHHHHHHHHHHHHHHHHHT-

Radius of gyration: 25.03 Å; Cα contacts (8 Å, |Δi|>4): 161; chains: 1; bounding box: 58×32×80 Å

pLDDT: mean 79.39, std 12.8, range [42.16, 93.75]

Nearest PDB structures (foldseek):
  2z0o-assembly1_A-2  TM=2.224E-01  e=3.330E+00  Homo sapiens
  7a0g-assembly1_FFF  TM=2.454E-01  e=5.706E+00  Serratia marcescens